Protein 6Y1Y (pdb70)

Radius of gyration: 28.55 Å; Cα contacts (8 Å, |Δi|>4): 217; chains: 2; bounding box: 50×65×81 Å

Structure (mmCIF, N/CA/C/O backbone):
data_6Y1Y
#
_entry.id   6Y1Y
#
_cell.length_a   101.636
_cell.length_b   28.770
_cell.length_c   82.982
_cell.angle_alpha   90.00
_cell.angle_beta   114.75
_cell.angle_gamma   90.00
#
_symmetry.space_group_name_H-M   'C 1 2 1'
#
loop_
_entity.id
_entity.type
_entity.pdbx_description
1 polymer CheA
2 water water
#
loop_
_atom_site.group_PDB
_atom_site.id
_atom_site.type_symbol
_atom_site.label_atom_id
_atom_site.label_alt_id
_atom_site.label_comp_id
_atom_site.label_asym_id
_atom_site.label_entity_id
_atom_site.label_seq_id
_atom_site.pdbx_PDB_ins_code
_atom_site.Cartn_x
_atom_site.Cartn_y
_atom_site.Cartn_z
_atom_site.occupancy
_atom_site.B_iso_or_equiv
_atom_site.auth_seq_id
_atom_site.auth_comp_id
_atom_site.auth_asym_id
_atom_site.auth_atom_id
_atom_site.pdbx_PDB_model_num
ATOM 1 N N . VAL A 1 5 ? 20.544 58.349 -0.239 1.00 34.13 5 VAL A N 1
ATOM 2 C CA . VAL A 1 5 ? 20.732 57.657 1.036 1.00 36.87 5 VAL A CA 1
ATOM 3 C C . VAL A 1 5 ? 21.776 56.549 0.937 1.00 36.06 5 VAL A C 1
ATOM 4 O O . VAL A 1 5 ? 21.993 55.973 -0.144 1.00 33.37 5 VAL A O 1
ATOM 8 N N . ASP A 1 6 ? 22.384 56.228 2.085 1.00 37.30 6 ASP A N 1
ATOM 9 C CA . ASP A 1 6 ? 23.364 55.149 2.139 1.00 35.19 6 ASP A CA 1
ATOM 10 C C . ASP A 1 6 ? 22.685 53.807 1.910 1.00 34.56 6 ASP A C 1
ATOM 11 O O . ASP A 1 6 ? 21.666 53.507 2.533 1.00 30.50 6 ASP A O 1
ATOM 16 N N . ALA A 1 7 ? 23.248 52.995 1.014 1.00 30.63 7 ALA A N 1
ATOM 17 C CA . ALA A 1 7 ? 22.672 51.676 0.759 1.00 31.02 7 ALA A CA 1
ATOM 18 C C . ALA A 1 7 ? 22.664 50.823 2.027 1.00 33.36 7 ALA A C 1
ATOM 19 O O . ALA A 1 7 ? 21.693 50.108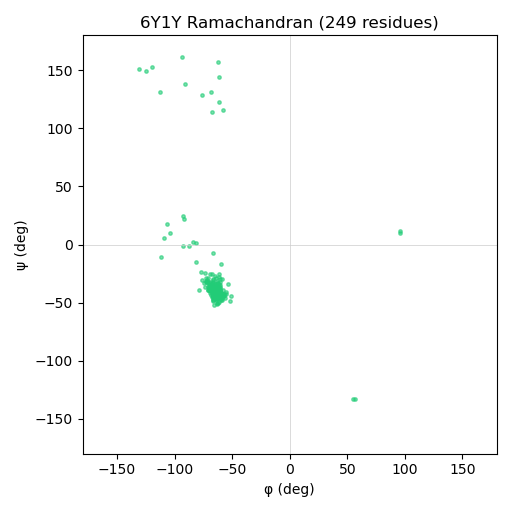 2.299 1.00 28.25 7 ALA A O 1
ATOM 21 N N . ASN A 1 8 ? 23.745 50.878 2.810 1.00 31.94 8 ASN A N 1
ATOM 22 C CA . ASN A 1 8 ? 23.822 50.087 4.033 1.00 33.59 8 ASN A CA 1
ATOM 23 C C . ASN A 1 8 ? 22.781 50.523 5.058 1.00 34.55 8 ASN A C 1
ATOM 24 O O . ASN A 1 8 ? 22.395 49.719 5.914 1.00 30.71 8 ASN A O 1
ATOM 29 N N . ARG A 1 9 ? 22.351 51.792 5.028 1.00 27.60 9 ARG A N 1
ATOM 30 C CA . ARG A 1 9 ? 21.320 52.216 5.971 1.00 30.01 9 ARG A CA 1
ATOM 31 C C . ARG A 1 9 ? 19.978 51.582 5.637 1.00 28.60 9 ARG A C 1
ATOM 32 O O . ARG A 1 9 ? 19.216 51.225 6.546 1.00 23.84 9 ARG A O 1
ATOM 40 N N . ILE A 1 10 ? 19.689 51.399 4.346 1.00 23.75 10 ILE A N 1
ATOM 41 C CA . ILE A 1 10 ? 18.443 50.755 3.945 1.00 21.34 10 ILE A CA 1
ATOM 42 C C . ILE A 1 10 ? 18.505 49.259 4.217 1.00 21.60 10 ILE A C 1
ATOM 43 O O . ILE A 1 10 ? 17.508 48.647 4.620 1.00 21.76 10 ILE A O 1
ATOM 48 N N . ASP A 1 11 ? 19.674 48.643 4.016 1.00 21.90 11 ASP A N 1
ATOM 49 C CA . ASP A 1 11 ? 19.792 47.222 4.318 1.00 22.14 11 ASP A CA 1
ATOM 50 C C . ASP A 1 11 ? 19.613 46.957 5.806 1.00 24.29 11 ASP A C 1
ATOM 51 O O . ASP A 1 11 ? 19.038 45.931 6.183 1.00 22.15 11 ASP A O 1
ATOM 56 N N . TYR A 1 12 ? 20.052 47.882 6.662 1.00 20.88 12 TYR A N 1
ATOM 57 C CA . TYR A 1 12 ? 19.783 47.727 8.088 1.00 18.00 12 TYR A CA 1
ATOM 58 C C . TYR A 1 12 ? 18.285 47.727 8.361 1.00 23.50 12 TYR A C 1
ATOM 59 O O . TYR A 1 12 ? 17.797 46.911 9.149 1.00 19.99 12 TYR A O 1
ATOM 68 N N . LEU A 1 13 ? 17.537 48.626 7.712 1.00 17.37 13 LEU A N 1
ATOM 69 C CA . LEU A 1 13 ? 16.091 48.655 7.904 1.00 17.15 13 LEU A CA 1
ATOM 70 C C . LEU A 1 13 ? 15.441 47.352 7.458 1.00 19.01 13 LEU A C 1
ATOM 71 O O . LEU A 1 13 ? 14.512 46.857 8.109 1.00 17.99 13 LEU A O 1
ATOM 76 N N . LEU A 1 14 ? 15.922 46.770 6.358 1.00 16.55 14 LEU A N 1
ATOM 77 C CA . LEU A 1 14 ? 15.394 45.485 5.921 1.00 18.09 14 LEU A CA 1
ATOM 78 C C . LEU A 1 14 ? 15.685 44.401 6.947 1.00 19.57 14 LEU A C 1
ATOM 79 O O . LEU A 1 14 ? 14.842 43.533 7.196 1.00 19.90 14 LEU A O 1
ATOM 84 N N . ASN A 1 15 ? 16.876 44.435 7.552 1.00 20.86 15 ASN A N 1
ATOM 85 C CA . ASN A 1 15 ? 17.216 43.445 8.570 1.00 21.94 15 ASN A CA 1
ATOM 86 C C . ASN A 1 15 ? 16.349 43.617 9.812 1.00 21.70 15 ASN A C 1
ATOM 87 O O . ASN A 1 15 ? 15.923 42.628 10.421 1.00 21.18 15 ASN A O 1
ATOM 92 N N . LEU A 1 16 ? 16.049 44.865 10.181 1.00 18.41 16 LEU A N 1
ATOM 93 C CA . LEU A 1 16 ? 15.168 45.100 11.321 1.00 15.80 16 LEU A CA 1
ATOM 94 C C . LEU A 1 16 ? 13.767 44.575 11.049 1.00 18.91 16 LEU A C 1
ATOM 95 O O . LEU A 1 16 ? 13.103 44.050 11.952 1.00 17.54 16 LEU A O 1
ATOM 100 N N . VAL A 1 17 ? 13.285 44.716 9.815 1.00 16.08 17 VAL A N 1
ATOM 101 C CA . VAL A 1 17 ? 11.955 44.204 9.525 1.00 13.57 17 VAL A CA 1
ATOM 102 C C . VAL A 1 17 ? 11.963 42.681 9.570 1.00 21.84 17 VAL A C 1
ATOM 103 O O . VAL A 1 17 ? 11.015 42.057 10.064 1.00 20.15 17 VAL A O 1
ATOM 107 N N . SER A 1 18 ? 13.062 42.060 9.132 1.00 18.56 18 SER A N 1
ATOM 108 C CA . SER A 1 18 ? 13.195 40.614 9.279 1.00 19.82 18 SER A CA 1
ATOM 109 C C . SER A 1 18 ? 13.142 40.199 10.745 1.00 19.38 18 SER A C 1
ATOM 110 O O . SER A 1 18 ? 12.475 39.219 11.094 1.00 18.12 18 SER A O 1
ATOM 113 N N . GLU A 1 19 ? 13.835 40.934 11.616 1.00 16.50 19 GLU A N 1
ATOM 114 C CA . GLU A 1 19 ? 13.756 40.648 13.043 1.00 16.41 19 GLU A CA 1
ATOM 115 C C . GLU A 1 19 ? 12.327 40.794 13.549 1.00 20.91 19 GLU A C 1
ATOM 116 O O . GLU A 1 19 ? 11.885 40.025 14.412 1.00 17.75 19 GLU A O 1
ATOM 122 N N . THR A 1 20 ? 11.584 41.770 13.013 1.00 18.52 20 THR A N 1
ATOM 123 C CA . THR A 1 20 ? 10.202 41.973 13.434 1.00 18.62 20 THR A CA 1
ATOM 124 C C . THR A 1 20 ? 9.323 40.776 13.083 1.00 20.23 20 THR A C 1
ATOM 125 O O . THR A 1 20 ? 8.496 40.351 13.898 1.00 20.51 20 THR A O 1
ATOM 129 N N . VAL A 1 21 ? 9.478 40.219 11.878 1.00 19.62 21 VAL A N 1
ATOM 130 C CA . VAL A 1 21 ? 8.640 39.087 11.489 1.00 21.06 21 VAL A CA 1
ATOM 131 C C . VAL A 1 21 ? 8.947 37.872 12.357 1.00 23.67 21 VAL A C 1
ATOM 132 O O . VAL A 1 21 ? 8.040 37.106 12.706 1.00 19.96 21 VAL A O 1
ATOM 136 N N . ILE A 1 22 ? 10.220 37.665 12.713 1.00 18.42 22 ILE A N 1
ATOM 137 C CA . ILE A 1 22 ? 10.576 36.560 13.595 1.00 20.49 22 ILE A CA 1
ATOM 138 C C . ILE A 1 22 ? 10.001 36.787 14.987 1.00 16.81 22 ILE A C 1
ATOM 139 O O . ILE A 1 22 ? 9.452 35.871 15.606 1.00 19.72 22 ILE A O 1
ATOM 144 N N . THR A 1 23 ? 10.134 38.010 15.500 1.00 13.98 23 THR A N 1
ATOM 145 C CA . THR A 1 23 ? 9.563 38.339 16.802 1.00 14.97 23 THR A CA 1
ATOM 146 C C . THR A 1 23 ? 8.050 38.164 16.774 1.00 15.63 23 THR A C 1
ATOM 147 O O . THR A 1 23 ? 7.461 37.622 17.720 1.00 15.31 23 THR A O 1
ATOM 151 N N . LYS A 1 24 ? 7.414 38.569 15.670 1.00 16.40 24 LYS A N 1
ATOM 152 C CA . LYS A 1 24 ? 5.984 38.342 15.478 1.00 17.71 24 LYS A CA 1
ATOM 153 C C . LYS A 1 24 ? 5.634 36.858 15.574 1.00 17.69 24 LYS A C 1
ATOM 154 O O . LYS A 1 24 ? 4.653 36.482 16.225 1.00 17.96 24 LYS A O 1
ATOM 160 N N . ALA A 1 25 ? 6.425 35.995 14.936 1.00 17.00 25 ALA A N 1
ATOM 161 C CA . ALA A 1 25 ? 6.164 34.560 15.003 1.00 16.20 25 ALA A CA 1
ATOM 162 C C . ALA A 1 25 ? 6.274 34.033 16.431 1.00 16.87 25 ALA A C 1
ATOM 163 O O . ALA A 1 25 ? 5.469 33.192 16.855 1.00 15.58 25 ALA A O 1
ATOM 165 N N . SER A 1 26 ? 7.250 34.527 17.196 1.00 15.19 26 SER A N 1
ATOM 166 C CA . SER A 1 26 ? 7.408 34.046 18.563 1.00 14.48 26 SER A CA 1
ATOM 167 C C . SER A 1 26 ? 6.273 34.545 19.451 1.00 14.18 26 SER A C 1
ATOM 168 O O . SER A 1 26 ? 5.743 33.788 20.276 1.00 14.58 26 SER A O 1
ATOM 171 N N . LEU A 1 27 ? 5.845 35.794 19.250 1.00 13.96 27 LEU A N 1
ATOM 172 C CA . LEU A 1 27 ? 4.721 36.320 20.016 1.00 12.10 27 LEU A CA 1
ATOM 173 C C . LEU A 1 27 ? 3.442 35.559 19.701 1.00 13.30 27 LEU A C 1
ATOM 174 O O . LEU A 1 27 ? 2.644 35.285 20.604 1.00 12.89 27 LEU A O 1
ATOM 179 N N . ASN A 1 28 ? 3.232 35.187 18.434 1.00 14.13 28 ASN A N 1
ATOM 180 C CA . ASN A 1 28 ? 2.080 34.350 18.113 1.00 15.45 28 ASN A CA 1
ATOM 181 C C . ASN A 1 28 ? 2.119 33.035 18.885 1.00 13.95 28 ASN A C 1
ATOM 182 O O . ASN A 1 28 ? 1.100 32.594 19.432 1.00 14.78 28 ASN A O 1
ATOM 187 N N . GLN A 1 29 ? 3.292 32.402 18.958 1.00 13.74 29 GLN A N 1
ATOM 188 C CA . GLN A 1 29 ? 3.414 31.177 19.739 1.00 14.30 29 GLN A CA 1
ATOM 189 C C . GLN A 1 29 ? 3.092 31.432 21.206 1.00 13.88 29 GLN A C 1
ATOM 190 O O . GLN A 1 29 ? 2.461 30.595 21.870 1.00 14.00 29 GLN A O 1
ATOM 196 N N . SER A 1 30 ? 3.452 32.612 21.707 1.00 13.86 30 SER A N 1
ATOM 197 C CA . SER A 1 30 ? 3.142 32.917 23.093 1.00 12.00 30 SER A CA 1
ATOM 198 C C . SER A 1 30 ? 1.639 33.060 23.312 1.00 13.29 30 SER A C 1
ATOM 199 O O . SER A 1 30 ? 1.133 32.651 24.364 1.00 10.46 30 SER A O 1
ATOM 202 N N . THR A 1 31 ? 0.891 33.573 22.330 1.00 12.26 31 THR A N 1
ATOM 203 C CA . THR A 1 31 ? -0.557 33.663 22.523 1.00 11.73 31 THR A CA 1
ATOM 204 C C . THR A 1 31 ? -1.164 32.286 22.701 1.00 11.86 31 THR A C 1
ATOM 205 O O . THR A 1 31 ? -2.093 32.111 23.501 1.00 11.19 31 THR A O 1
ATOM 209 N N . ILE A 1 32 ? -0.648 31.296 21.973 1.00 12.31 32 ILE A N 1
ATOM 210 C CA . ILE A 1 32 ? -1.143 29.930 22.087 1.00 12.48 32 ILE A CA 1
ATOM 211 C C . ILE A 1 32 ? -0.812 29.358 23.459 1.00 10.94 32 ILE A C 1
ATOM 212 O O . ILE A 1 32 ? -1.649 28.698 24.088 1.00 11.92 32 ILE A O 1
ATOM 217 N N . GLU A 1 33 ? 0.397 29.634 23.958 1.00 11.64 33 GLU A N 1
ATOM 218 C CA . GLU A 1 33 ? 0.780 29.176 25.289 1.00 12.78 33 GLU A CA 1
ATOM 219 C C . GLU A 1 33 ? -0.147 29.750 26.353 1.00 10.03 33 GLU A C 1
ATOM 220 O O . GLU A 1 33 ? -0.622 29.022 27.231 1.00 10.66 33 GLU A O 1
ATOM 226 N N . PHE A 1 34 ? -0.465 31.041 26.262 1.00 11.98 34 PHE A N 1
ATOM 227 C CA . PHE A 1 34 ? -1.337 31.611 27.283 1.00 9.25 34 PHE A CA 1
ATOM 228 C C . PHE A 1 34 ? -2.775 31.132 27.135 1.00 8.86 34 PHE A C 1
ATOM 229 O O . PHE A 1 34 ? -3.459 30.953 28.145 1.00 10.48 34 PHE A O 1
ATOM 237 N N . ALA A 1 35 ? -3.241 30.878 25.912 1.00 10.09 35 ALA A N 1
ATOM 238 C CA . ALA A 1 35 ? -4.562 30.276 25.759 1.00 11.47 35 ALA A CA 1
ATOM 239 C C . ALA A 1 35 ? -4.611 28.885 26.385 1.00 10.19 35 ALA A C 1
ATOM 240 O O . ALA A 1 35 ? -5.600 28.512 27.037 1.00 9.12 35 ALA A O 1
ATOM 242 N N . GLU A 1 36 ? -3.548 28.101 26.202 1.00 10.64 36 GLU A N 1
ATOM 243 C CA . GLU A 1 36 ? -3.465 26.788 26.836 1.00 10.15 36 GLU A CA 1
ATOM 244 C C . GLU A 1 36 ? -3.471 26.915 28.353 1.00 10.76 36 GLU A C 1
ATOM 245 O O . GLU A 1 36 ? -4.109 26.114 29.053 1.00 10.63 36 GLU A O 1
ATOM 251 N N . LEU A 1 37 ? -2.782 27.929 28.874 1.00 10.55 37 LEU A N 1
ATOM 252 C CA . LEU A 1 37 ? -2.758 28.153 30.316 1.00 9.74 37 LEU A CA 1
ATOM 253 C C . LEU A 1 37 ? -4.127 28.571 30.834 1.00 11.55 37 LEU A C 1
ATOM 254 O O . LEU A 1 37 ? -4.553 28.103 31.896 1.00 9.37 37 LEU A O 1
ATOM 259 N N . TYR A 1 38 ? -4.845 29.417 30.088 1.00 9.44 38 TYR A N 1
ATOM 260 C CA . TYR A 1 38 ? -6.217 29.722 30.487 1.00 8.91 38 TYR A CA 1
ATOM 261 C C . TYR A 1 38 ? -7.053 28.438 30.550 1.00 8.95 38 TYR A C 1
ATOM 262 O O . TYR A 1 38 ? -7.774 28.207 31.526 1.00 9.58 38 TYR A O 1
ATOM 271 N N . ASP A 1 39 ? -6.952 27.583 29.525 1.00 8.93 39 ASP A N 1
ATOM 272 C CA . ASP A 1 39 ? -7.722 26.336 29.525 1.00 8.67 39 ASP A CA 1
ATOM 273 C C . ASP A 1 39 ? -7.386 25.476 30.735 1.00 11.03 39 ASP A C 1
ATOM 274 O O . ASP A 1 39 ? -8.280 24.909 31.383 1.00 10.24 39 ASP A O 1
ATOM 279 N N . LYS A 1 40 ? -6.096 25.389 31.068 1.00 9.70 40 LYS A N 1
ATOM 280 C CA . LYS A 1 40 ? -5.677 24.573 32.200 1.00 10.67 40 LYS A CA 1
ATOM 281 C C . LYS A 1 40 ? -6.223 25.114 33.515 1.00 7.58 40 LYS A C 1
ATOM 282 O O . LYS A 1 40 ? -6.724 24.344 34.348 1.00 10.05 40 LYS A O 1
ATOM 288 N N . PHE A 1 41 ? -6.173 26.436 33.710 1.00 8.31 41 PHE A N 1
ATOM 289 C CA . PHE A 1 41 ? -6.744 26.987 34.934 1.00 7.68 41 PHE A CA 1
ATOM 290 C C . PHE A 1 41 ? -8.248 26.760 34.995 1.00 6.56 41 PHE A C 1
ATOM 291 O O . PHE A 1 41 ? -8.789 26.392 36.048 1.00 8.29 41 PHE A O 1
ATOM 299 N N . GLN A 1 42 ? -8.941 27.039 33.889 1.00 7.30 42 GLN A N 1
ATOM 300 C CA . GLN A 1 42 ? -10.388 26.894 33.877 1.00 8.68 42 GLN A CA 1
ATOM 301 C C . GLN A 1 42 ? -10.789 25.461 34.180 1.00 7.99 42 GLN A C 1
ATOM 302 O O . GLN A 1 42 ? -11.718 25.225 34.957 1.00 8.66 42 GLN A O 1
ATOM 308 N N . ASN A 1 43 ? -10.098 24.495 33.571 1.00 8.81 43 ASN A N 1
ATOM 309 C CA . ASN A 1 43 ? -10.436 23.093 33.813 1.00 7.76 43 ASN A CA 1
ATOM 310 C C . ASN A 1 43 ? -10.148 22.690 35.250 1.00 8.64 43 ASN A C 1
ATOM 311 O O . ASN A 1 43 ? -10.960 21.996 35.883 1.00 9.87 43 ASN A O 1
ATOM 316 N N . SER A 1 44 ? -8.985 23.081 35.781 1.00 7.60 44 SER A N 1
ATOM 317 C CA . SER A 1 44 ? -8.671 22.715 37.160 1.00 7.62 44 SER A CA 1
ATOM 318 C C . SER A 1 44 ? -9.641 23.364 38.132 1.00 7.56 44 SER A C 1
ATOM 319 O O . SER A 1 44 ? -10.019 22.750 39.135 1.00 8.98 44 SER A O 1
ATOM 322 N N . SER A 1 45 ? -10.091 24.591 37.834 1.00 7.56 45 SER A N 1
ATOM 323 C CA . SER A 1 45 ? -11.037 25.270 38.705 1.00 8.19 45 SER A CA 1
ATOM 324 C C . SER A 1 45 ? -12.395 24.565 38.727 1.00 7.94 45 SER A C 1
ATOM 325 O O . SER A 1 45 ? -12.930 24.263 39.784 1.00 7.94 45 SER A O 1
ATOM 328 N N . THR A 1 46 ? -12.924 24.243 37.548 1.00 8.43 46 THR A N 1
ATOM 329 C CA . THR A 1 46 ? -14.185 23.503 37.481 1.00 8.65 46 THR A CA 1
ATOM 330 C C . THR A 1 46 ? -14.052 22.148 38.147 1.00 7.57 46 THR A C 1
ATOM 331 O O . THR A 1 46 ? -14.967 21.707 38.860 1.00 8.85 46 THR A O 1
ATOM 335 N N . ILE A 1 47 ? -12.920 21.476 37.939 1.00 6.80 47 ILE A N 1
ATOM 336 C CA . ILE A 1 47 ? -12.726 20.155 38.544 1.00 7.89 47 ILE A CA 1
ATOM 337 C C . ILE A 1 47 ? -12.699 20.235 40.072 1.00 8.23 47 ILE A C 1
ATOM 338 O O . ILE A 1 47 ? -13.334 19.419 40.752 1.00 9.27 47 ILE A O 1
ATOM 343 N N . TYR A 1 48 ? -11.958 21.197 40.648 1.00 7.62 48 TYR A N 1
ATOM 344 C CA . TYR A 1 48 ? -11.902 21.236 42.112 1.00 5.80 48 TYR A CA 1
ATOM 345 C C . TYR A 1 48 ? -13.248 21.631 42.691 1.00 7.22 48 TYR A C 1
ATOM 346 O O . TYR A 1 48 ? -13.638 21.139 43.755 1.00 7.48 48 TYR A O 1
ATOM 355 N N . LYS A 1 49 ? -13.961 22.537 42.025 1.00 7.90 49 LYS A N 1
ATOM 356 C CA . LYS A 1 49 ? -15.262 22.935 42.550 1.00 6.62 49 LYS A CA 1
ATOM 357 C C . LYS A 1 49 ? -16.245 21.769 42.502 1.00 8.49 49 LYS A C 1
ATOM 358 O O . LYS A 1 49 ? -17.026 21.566 43.441 1.00 9.59 49 LYS A O 1
ATOM 364 N N . ASP A 1 50 ? -16.193 20.971 41.436 1.00 7.80 50 ASP A N 1
ATOM 365 C CA . ASP A 1 50 ? -17.041 19.785 41.370 1.00 8.60 50 ASP A CA 1
ATOM 366 C C . ASP A 1 50 ? -16.635 18.747 42.412 1.00 8.18 50 ASP A C 1
ATOM 367 O O . ASP A 1 50 ? -17.491 18.186 43.110 1.00 7.68 50 ASP A O 1
ATOM 372 N N . LYS A 1 51 ? -15.325 18.485 42.542 1.00 6.77 51 LYS A N 1
ATOM 373 C CA . LYS A 1 51 ? -14.867 17.440 43.457 1.00 9.03 51 LYS A CA 1
ATOM 374 C C . LYS A 1 51 ? -15.121 17.800 44.919 1.00 8.60 51 LYS A C 1
ATOM 375 O O . LYS A 1 51 ? -15.447 16.918 45.734 1.00 8.95 51 LYS A O 1
ATOM 381 N N . THR A 1 52 ? -14.964 19.078 45.286 1.00 7.53 52 THR A N 1
ATOM 382 C CA . THR A 1 52 ? -15.235 19.488 46.664 1.00 7.72 52 THR A CA 1
ATOM 383 C C . THR A 1 52 ? -16.723 19.367 46.993 1.00 7.30 52 THR A C 1
ATOM 384 O O . THR A 1 52 ? -17.081 19.055 48.139 1.00 8.45 52 THR A O 1
ATOM 388 N N . ARG A 1 53 ? -17.609 19.666 46.032 1.00 8.29 53 ARG A N 1
ATOM 389 C CA . ARG A 1 53 ? -19.021 19.373 46.261 1.00 8.73 53 ARG A CA 1
ATOM 390 C C . ARG A 1 53 ? -19.222 17.896 46.544 1.00 8.63 53 ARG A C 1
ATOM 391 O O . ARG A 1 53 ? -19.985 17.537 47.449 1.00 9.01 53 ARG A O 1
ATOM 399 N N . ARG A 1 54 ? -18.554 17.030 45.776 1.00 7.60 54 ARG A N 1
ATOM 400 C CA . ARG A 1 54 ? -18.700 15.588 45.985 1.00 8.47 54 ARG A CA 1
ATOM 401 C C . ARG A 1 54 ? -18.210 15.193 47.371 1.00 8.10 54 ARG A C 1
ATOM 402 O O . ARG A 1 54 ? -18.823 14.344 48.039 1.00 8.41 54 ARG A O 1
ATOM 410 N N . LEU A 1 55 ? -17.116 15.815 47.833 1.00 7.32 55 LEU A N 1
ATOM 411 C CA . LEU A 1 55 ? -16.614 15.554 49.180 1.00 8.82 55 LEU A CA 1
ATOM 412 C C . LEU A 1 55 ? -17.656 15.902 50.243 1.00 8.26 55 LEU A C 1
ATOM 413 O O . LEU A 1 55 ? -17.936 15.100 51.139 1.00 8.62 55 LEU A O 1
ATOM 418 N N . LEU A 1 56 ? -18.273 17.088 50.145 1.00 8.71 56 LEU A N 1
ATOM 419 C CA . LEU A 1 56 ? -19.281 17.455 51.142 1.00 9.50 56 LEU A CA 1
ATOM 420 C C . LEU A 1 56 ? -20.485 16.527 51.087 1.00 10.28 56 LEU A C 1
ATOM 421 O O . LEU A 1 56 ? -21.028 16.154 52.131 1.00 11.30 56 LEU A O 1
ATOM 426 N N . ASP A 1 57 ? -20.901 16.134 49.883 1.00 10.29 57 ASP A N 1
ATOM 427 C CA . ASP A 1 57 ? -22.028 15.214 49.730 1.00 9.77 57 ASP A CA 1
ATOM 428 C C . ASP A 1 57 ? -21.690 13.818 50.256 1.00 11.54 57 ASP A C 1
ATOM 429 O O . ASP A 1 57 ? -22.599 13.048 50.582 1.00 13.33 57 ASP A O 1
ATOM 434 N N . LYS A 1 58 ? -20.409 13.450 50.270 1.00 9.54 58 LYS A N 1
ATOM 435 C CA . LYS A 1 58 ? -19.981 12.170 50.834 1.00 9.43 58 LYS A CA 1
ATOM 436 C C . LYS A 1 58 ? -20.037 12.164 52.360 1.00 9.01 58 LYS A C 1
ATOM 437 O O . LYS A 1 58 ? -20.128 11.083 52.964 1.00 9.53 58 LYS A O 1
ATOM 443 N N . MET A 1 59 ? -19.955 13.332 53.005 1.00 9.88 59 MET A N 1
ATOM 444 C CA . MET A 1 59 ? -19.817 13.354 54.461 1.00 11.25 59 MET A CA 1
ATOM 445 C C . MET A 1 59 ? -20.926 12.586 55.182 1.00 11.03 59 MET A C 1
ATOM 446 O O . MET A 1 59 ? -20.608 11.893 56.165 1.00 9.17 59 MET A O 1
ATOM 451 N N . PRO A 1 60 ? -22.203 12.661 54.786 1.00 9.06 60 PRO A N 1
ATOM 452 C CA . PRO A 1 60 ? -23.217 11.863 55.498 1.00 9.27 60 PRO A CA 1
ATOM 453 C C . PRO A 1 60 ? -23.004 10.360 55.377 1.00 7.99 60 PRO A C 1
ATOM 454 O O . PRO A 1 60 ? -23.420 9.619 56.286 1.00 9.39 60 PRO A O 1
ATOM 458 N N . GLU A 1 61 ? -22.443 9.867 54.267 1.00 9.53 61 GLU A N 1
ATOM 459 C CA . GLU A 1 61 ? -22.124 8.437 54.187 1.00 8.94 61 GLU A CA 1
ATOM 460 C C . GLU A 1 61 ? -21.028 8.081 55.173 1.00 8.67 61 GLU A C 1
ATOM 461 O O . GLU A 1 61 ? -21.104 7.049 55.856 1.00 9.69 61 GLU A O 1
ATOM 467 N N . TYR A 1 62 ? -20.002 8.928 55.272 1.00 8.22 62 TYR A N 1
ATOM 468 C CA . TYR A 1 62 ? -18.971 8.687 56.268 1.00 9.64 62 TYR A CA 1
ATOM 469 C C . TYR A 1 62 ? -19.578 8.697 57.673 1.00 10.42 62 TYR A C 1
ATOM 470 O O . TYR A 1 62 ? -19.230 7.857 58.516 1.00 11.55 62 TYR A O 1
ATOM 479 N N . LEU A 1 63 ? -20.528 9.604 57.925 1.00 8.89 63 LEU A N 1
ATOM 480 C CA . LEU A 1 63 ? -21.194 9.644 59.221 1.00 10.34 63 LEU A CA 1
ATOM 481 C C . LEU A 1 63 ? -21.990 8.376 59.476 1.00 9.21 63 LEU A C 1
ATOM 482 O O . LEU A 1 63 ? -21.966 7.842 60.591 1.00 10.18 63 LEU A O 1
ATOM 487 N N . GLU A 1 64 ? -22.711 7.882 58.465 1.00 8.79 64 GLU A N 1
ATOM 488 C CA . GLU A 1 64 ? -23.448 6.635 58.649 1.00 9.82 64 GLU A CA 1
ATOM 489 C C . GLU A 1 64 ? -22.520 5.506 59.075 1.00 11.06 64 GLU A C 1
ATOM 490 O O . GLU A 1 64 ? -22.847 4.737 59.990 1.00 11.53 64 GLU A O 1
ATOM 496 N N . LYS A 1 65 ? -21.350 5.403 58.446 1.00 10.67 65 LYS A N 1
ATOM 497 C CA . LYS A 1 65 ? -20.431 4.333 58.815 1.00 10.82 65 LYS A CA 1
ATOM 498 C C . LYS A 1 65 ? -19.926 4.513 60.237 1.00 11.61 65 LYS A C 1
ATOM 499 O O . LYS A 1 65 ? -19.903 3.552 61.014 1.00 12.12 65 LYS A O 1
ATOM 505 N N . ILE A 1 66 ? -19.560 5.743 60.605 1.00 9.86 66 ILE A N 1
ATOM 506 C CA . ILE A 1 66 ? -19.097 6.020 61.966 1.00 11.50 66 ILE A CA 1
ATOM 507 C C . ILE A 1 66 ? -20.187 5.687 62.980 1.00 12.62 66 ILE A C 1
ATOM 508 O O . ILE A 1 66 ? -19.911 5.153 64.065 1.00 14.30 66 ILE A O 1
ATOM 513 N N . GLN A 1 67 ? -21.441 5.998 62.646 1.00 10.83 67 GLN A N 1
ATOM 514 C CA . GLN A 1 67 ? -22.547 5.694 63.551 1.00 11.97 67 GLN A CA 1
ATOM 515 C C . GLN A 1 67 ? -22.701 4.200 63.761 1.00 13.15 67 GLN A C 1
ATOM 516 O O . GLN A 1 67 ? -23.187 3.764 64.816 1.00 16.66 67 GLN A O 1
ATOM 522 N N . GLN A 1 68 ? -22.322 3.409 62.767 1.00 12.95 68 GLN A N 1
ATOM 523 C CA . GLN A 1 68 ? -22.328 1.959 62.865 1.00 16.70 68 GLN A CA 1
ATOM 524 C C . GLN A 1 68 ? -21.069 1.402 63.519 1.00 18.88 68 GLN A C 1
ATOM 525 O O . GLN A 1 68 ? -20.935 0.178 63.626 1.00 28.50 68 GLN A O 1
ATOM 531 N N . GLY A 1 69 ? -20.158 2.259 63.962 1.00 16.01 69 GLY A N 1
ATOM 532 C CA . GLY A 1 69 ? -18.960 1.847 64.657 1.00 15.55 69 GLY A CA 1
ATOM 533 C C . GLY A 1 69 ? -17.733 1.704 63.794 1.00 17.99 69 GLY A C 1
ATOM 534 O O . GLY A 1 69 ? -16.706 1.221 64.286 1.00 17.69 69 GLY A O 1
ATOM 535 N N . TYR A 1 70 ? -17.787 2.145 62.539 1.00 13.57 70 TYR A N 1
ATOM 536 C CA . TYR A 1 70 ? -16.631 2.033 61.661 1.00 11.02 70 TYR A CA 1
ATOM 537 C C . TYR A 1 70 ? -15.460 2.832 62.223 1.00 13.24 70 TYR A C 1
ATOM 538 O O . TYR A 1 70 ? -15.639 3.927 62.766 1.00 12.89 70 TYR A O 1
ATOM 547 N N . ASP A 1 71 ? -14.254 2.306 62.037 1.00 10.35 71 ASP A N 1
ATOM 548 C CA . ASP A 1 71 ? -13.035 2.947 62.524 1.00 12.18 71 ASP A CA 1
ATOM 549 C C . ASP A 1 71 ? -12.827 4.322 61.898 1.00 11.88 71 ASP A C 1
ATOM 550 O O . ASP A 1 71 ? -12.718 4.442 60.676 1.00 11.51 71 ASP A O 1
ATOM 555 N N . ILE A 1 72 ? -12.713 5.356 62.738 1.00 12.40 72 ILE A N 1
ATOM 556 C CA . ILE A 1 72 ? -12.515 6.709 62.218 1.00 14.96 72 ILE A CA 1
ATOM 557 C C . ILE A 1 72 ? -11.224 6.800 61.412 1.00 14.78 72 ILE A C 1
ATOM 558 O O . ILE A 1 72 ? -11.136 7.572 60.447 1.00 13.86 72 ILE A O 1
ATOM 563 N N . ASN A 1 73 ? -10.204 6.021 61.785 1.00 12.97 73 ASN A N 1
ATOM 564 C CA . ASN A 1 73 ? -8.978 5.975 61.001 1.00 14.03 73 ASN A 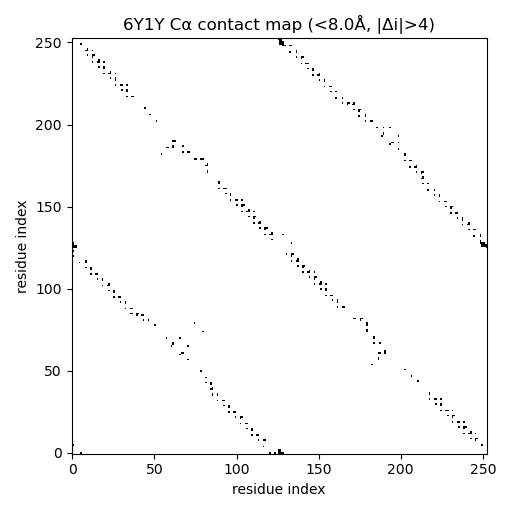CA 1
ATOM 565 C C . ASN A 1 73 ? -9.219 5.423 59.598 1.00 13.53 73 ASN A C 1
ATOM 566 O O . ASN A 1 73 ? -8.489 5.777 58.669 1.00 15.82 73 ASN A O 1
ATOM 571 N N . SER A 1 74 ? -10.157 4.483 59.439 1.00 12.15 74 SER A N 1
ATOM 572 C CA . SER A 1 74 ? -10.485 4.016 58.090 1.00 10.62 74 SER A CA 1
ATOM 573 C C . SER A 1 74 ? -11.189 5.104 57.290 1.00 10.61 74 SER A C 1
ATOM 574 O O . SER A 1 74 ? -11.006 5.203 56.075 1.00 11.35 74 SER A O 1
ATOM 577 N N . ILE A 1 75 ? -12.011 5.913 57.952 1.00 10.95 75 ILE A N 1
ATOM 578 C CA . ILE A 1 75 ? -12.633 7.053 57.279 1.00 10.65 75 ILE A CA 1
ATOM 579 C C . ILE A 1 75 ? -11.572 8.047 56.839 1.00 11.50 75 ILE A C 1
ATOM 580 O O . ILE A 1 75 ? -11.596 8.542 55.705 1.00 10.65 75 ILE A O 1
ATOM 585 N N . LYS A 1 76 ? -10.653 8.390 57.746 1.00 13.40 76 LYS A N 1
ATOM 586 C CA . LYS A 1 76 ? -9.548 9.273 57.391 1.00 13.03 76 LYS A CA 1
ATOM 587 C C . LYS A 1 76 ? -8.775 8.711 56.201 1.00 10.71 76 LYS A C 1
ATOM 588 O O . LYS A 1 76 ? -8.413 9.445 55.265 1.00 12.70 76 LYS A O 1
ATOM 594 N N . GLN A 1 77 ? -8.534 7.397 56.209 1.00 11.61 77 GLN A N 1
ATOM 595 C CA . GLN A 1 77 ? -7.847 6.756 55.095 1.00 11.46 77 GLN A CA 1
ATOM 596 C C . GLN A 1 77 ? -8.625 6.953 53.796 1.00 10.97 77 GLN A C 1
ATOM 597 O O . GLN A 1 77 ? -8.038 7.280 52.760 1.00 12.56 77 GLN A O 1
ATOM 603 N N . ASP A 1 78 ? -9.954 6.800 53.851 1.00 11.87 78 ASP A N 1
ATOM 604 C CA . ASP A 1 78 ? -10.802 6.954 52.670 1.00 9.37 78 ASP A CA 1
ATOM 605 C C . ASP A 1 78 ? -10.789 8.398 52.168 1.00 9.53 78 ASP A C 1
ATOM 606 O O . ASP A 1 78 ? -10.636 8.644 50.966 1.00 11.54 78 ASP A O 1
ATOM 611 N N . VAL A 1 79 ? -10.910 9.361 53.085 1.00 10.22 79 VAL A N 1
ATOM 612 C CA . VAL A 1 79 ? -10.952 10.776 52.716 1.00 10.73 79 VAL A CA 1
ATOM 613 C C . VAL A 1 79 ? -9.654 11.208 52.070 1.00 9.57 79 VAL A C 1
ATOM 614 O O . VAL A 1 79 ? -9.649 11.840 51.001 1.00 9.14 79 VAL A O 1
ATOM 618 N N . LEU A 1 80 ? -8.534 10.918 52.733 1.00 9.79 80 LEU A N 1
ATOM 619 C CA . LEU A 1 80 ? -7.249 11.367 52.219 1.00 9.00 80 LEU A CA 1
ATOM 620 C C . LEU A 1 80 ? -6.899 10.664 50.920 1.00 10.88 80 LEU A C 1
ATOM 621 O O . LEU A 1 80 ? -6.360 11.288 50.001 1.00 11.34 80 LEU A O 1
ATOM 626 N N . ASN A 1 81 ? -7.256 9.384 50.804 1.00 9.25 81 ASN A N 1
ATOM 627 C CA . ASN A 1 81 ? -6.949 8.644 49.582 1.00 11.03 81 ASN A CA 1
ATOM 628 C C . ASN A 1 81 ? -7.684 9.231 48.381 1.00 9.88 81 ASN A C 1
ATOM 629 O O . ASN A 1 81 ? -7.099 9.400 47.304 1.00 11.36 81 ASN A O 1
ATOM 634 N N . GLU A 1 82 ? -8.969 9.554 48.545 1.00 9.76 82 GLU A N 1
ATOM 635 C CA . GLU A 1 82 ? -9.736 10.114 47.433 1.00 8.45 82 GLU A CA 1
ATOM 636 C C . GLU A 1 82 ? -9.473 11.600 47.181 1.00 8.78 82 GLU A C 1
ATOM 637 O O . GLU A 1 82 ? -9.459 12.038 46.027 1.00 10.35 82 GLU A O 1
ATOM 643 N N . TYR A 1 83 ? -9.319 12.401 48.234 1.00 8.79 83 TYR A N 1
ATOM 644 C CA . TYR A 1 83 ? -9.389 13.847 48.080 1.00 9.49 83 TYR A CA 1
ATOM 645 C C . TYR A 1 83 ? -8.086 14.611 48.291 1.00 10.74 83 TYR A C 1
ATOM 646 O O . TYR A 1 83 ? -8.071 15.821 48.032 1.00 10.30 83 TYR A O 1
ATOM 655 N N . SER A 1 84 ? -7.023 13.994 48.809 1.00 9.40 84 SER A N 1
ATOM 656 C CA . SER A 1 84 ? -5.787 14.749 49.017 1.00 8.95 84 SER A CA 1
ATOM 657 C C . SER A 1 84 ? -5.236 15.316 47.712 1.00 12.44 84 SER A C 1
ATOM 658 O O . SER A 1 84 ? -4.576 16.362 47.722 1.00 13.73 84 SER A O 1
ATOM 661 N N . SER A 1 85 ? -5.486 14.638 46.590 1.00 12.00 85 SER A N 1
ATOM 662 C CA . SER A 1 85 ? -5.044 15.111 45.283 1.00 11.04 85 SER A CA 1
ATOM 663 C C . SER A 1 85 ? -5.619 16.480 44.941 1.00 10.99 85 SER A C 1
ATOM 664 O O . SER A 1 85 ? -5.132 17.122 43.997 1.00 12.08 85 SER A O 1
ATOM 667 N N . LEU A 1 86 ? -6.666 16.920 45.649 1.00 10.31 86 LEU A N 1
ATOM 668 C CA . LEU A 1 86 ? -7.173 18.275 45.450 1.00 9.83 86 LEU A CA 1
ATOM 669 C C . LEU A 1 86 ? -6.052 19.296 45.602 1.00 10.07 86 LEU A C 1
ATOM 670 O O . LEU A 1 86 ? -6.053 20.328 44.923 1.00 8.36 86 LEU A O 1
ATOM 675 N N . LEU A 1 87 ? -5.086 19.025 46.486 1.00 10.10 87 LEU A N 1
ATOM 676 C CA . LEU A 1 87 ? -3.998 19.980 46.693 1.00 11.10 87 LEU A CA 1
ATOM 677 C C . LEU A 1 87 ? -3.214 20.256 45.418 1.00 11.31 87 LEU A C 1
ATOM 678 O O . LEU A 1 87 ? -2.670 21.353 45.252 1.00 13.92 87 LEU A O 1
ATOM 683 N N . GLU A 1 88 ? -3.135 19.282 44.518 1.00 9.46 88 GLU A N 1
ATOM 684 C CA . GLU A 1 88 ? -2.341 19.388 43.302 1.00 10.62 88 GLU A CA 1
ATOM 685 C C . GLU A 1 88 ? -3.196 19.572 42.049 1.00 10.75 88 GLU A C 1
ATOM 686 O O . GLU A 1 88 ? -2.720 19.325 40.936 1.00 11.43 88 GLU A O 1
ATOM 692 N N . VAL A 1 89 ? -4.467 19.965 42.205 1.00 8.06 89 VAL A N 1
ATOM 693 C CA . VAL A 1 89 ? -5.402 19.980 41.076 1.00 10.30 89 VAL A CA 1
ATOM 694 C C . VAL A 1 89 ? -4.957 20.928 39.965 1.00 9.59 89 VAL A C 1
ATOM 695 O O . VAL A 1 89 ? -5.327 20.734 38.801 1.00 11.31 89 VAL A O 1
ATOM 699 N N . PHE A 1 90 ? -4.167 21.954 40.280 1.00 9.06 90 PHE A N 1
ATOM 700 C CA . PHE A 1 90 ? -3.702 22.865 39.238 1.00 8.94 90 PHE A CA 1
ATOM 701 C C . PHE A 1 90 ? -2.420 22.388 38.574 1.00 8.46 90 PHE A C 1
ATOM 702 O O . PHE A 1 90 ? -1.946 23.041 37.638 1.00 10.09 90 PHE A O 1
ATOM 710 N N . GLY A 1 91 ? -1.877 21.254 39.014 1.00 9.76 91 GLY A N 1
ATOM 711 C CA . GLY A 1 91 ? -0.735 20.671 38.330 1.00 10.78 91 GLY A CA 1
ATOM 712 C C . GLY A 1 91 ? 0.403 21.655 38.205 1.00 11.68 91 GLY A C 1
ATOM 713 O O . GLY A 1 91 ? 0.760 22.351 39.164 1.00 12.74 91 GLY A O 1
ATOM 714 N N . ASP A 1 92 ? 0.958 21.744 36.996 1.00 11.82 92 ASP A N 1
ATOM 715 C CA . ASP A 1 92 ? 2.098 22.605 36.731 1.00 12.44 92 ASP A CA 1
ATOM 716 C C . ASP A 1 92 ? 1.699 23.995 36.263 1.00 12.20 92 ASP A C 1
ATOM 717 O O . ASP A 1 92 ? 2.524 24.685 35.662 1.00 10.56 92 ASP A O 1
ATOM 722 N N . PHE A 1 93 ? 0.476 24.443 36.553 1.00 10.03 93 PHE A N 1
ATOM 723 C CA . PHE A 1 93 ? 0.056 25.750 36.058 1.00 9.96 93 PHE A CA 1
ATOM 724 C C . PHE A 1 93 ? 1.071 26.837 36.403 1.00 8.99 93 PHE A C 1
ATOM 725 O O . PHE A 1 93 ? 1.451 27.638 35.540 1.00 11.30 93 PHE A O 1
ATOM 733 N N . ASP A 1 94 ? 1.511 26.892 37.660 1.00 9.16 94 ASP A N 1
ATOM 734 C CA . ASP A 1 94 ? 2.372 28.002 38.057 1.00 11.13 94 ASP A CA 1
ATOM 735 C C . ASP A 1 94 ? 3.725 27.979 37.341 1.00 11.14 94 ASP A C 1
ATOM 736 O O . ASP A 1 94 ? 4.189 29.025 36.874 1.00 11.42 94 ASP A O 1
ATOM 741 N N . SER A 1 95 ? 4.368 26.812 37.227 1.00 11.38 95 SER A N 1
ATOM 742 C CA . SER A 1 95 ? 5.678 26.767 36.572 1.00 13.26 95 SER A CA 1
ATOM 743 C C . SER A 1 95 ? 5.555 27.007 35.073 1.00 13.14 95 SER A C 1
ATOM 744 O O . SER A 1 95 ? 6.404 27.684 34.470 1.00 11.58 95 SER A O 1
ATOM 747 N N . LEU A 1 96 ? 4.516 26.446 34.451 1.00 9.70 96 LEU A N 1
ATOM 748 C CA . LEU A 1 96 ? 4.261 26.722 33.040 1.00 10.63 96 LEU A CA 1
ATOM 749 C C . LEU A 1 96 ? 3.977 28.203 32.819 1.00 10.94 96 LEU A C 1
ATOM 750 O O . LEU A 1 96 ? 4.464 28.809 31.854 1.00 11.26 96 LEU A O 1
ATOM 755 N N . MET A 1 97 ? 3.180 28.809 33.704 1.00 9.36 97 MET A N 1
ATOM 756 C CA . MET A 1 97 ? 2.890 30.230 33.578 1.00 8.64 97 MET A CA 1
ATOM 757 C C . MET A 1 97 ? 4.153 31.070 33.709 1.00 9.90 97 MET A C 1
ATOM 758 O O . MET A 1 97 ? 4.370 31.999 32.926 1.00 10.99 97 MET A O 1
ATOM 763 N N . LYS A 1 98 ? 4.991 30.772 34.708 1.00 10.77 98 LYS A N 1
ATOM 764 C CA . LYS A 1 98 ? 6.208 31.556 34.889 1.00 11.24 98 LYS A CA 1
ATOM 765 C C . LYS A 1 98 ? 7.100 31.474 33.658 1.00 11.04 98 LYS A C 1
ATOM 766 O O . LYS A 1 98 ? 7.654 32.487 33.214 1.00 12.19 98 LYS A O 1
ATOM 772 N N . ALA A 1 99 ? 7.253 30.279 33.093 1.00 10.27 99 ALA A N 1
ATOM 773 C CA . ALA A 1 99 ? 8.065 30.147 31.891 1.00 13.39 99 ALA A CA 1
ATOM 774 C C . ALA A 1 99 ? 7.462 30.926 30.731 1.00 12.01 99 ALA A C 1
ATOM 775 O O . ALA A 1 99 ? 8.186 31.565 29.959 1.00 13.32 99 ALA A O 1
ATOM 777 N N . ALA A 1 100 ? 6.135 30.880 30.586 1.00 10.18 100 ALA A N 1
ATOM 778 C CA . ALA A 1 100 ? 5.498 31.576 29.475 1.00 10.39 100 ALA A CA 1
ATOM 779 C C . ALA A 1 100 ? 5.636 33.082 29.617 1.00 10.75 100 ALA A C 1
ATOM 780 O O . ALA A 1 100 ? 5.814 33.790 28.615 1.00 11.42 100 ALA A O 1
ATOM 782 N N . VAL A 1 101 ? 5.547 33.589 30.852 1.00 9.83 101 VAL A N 1
ATOM 783 C CA . VAL A 1 101 ? 5.745 35.016 31.085 1.00 9.62 101 VAL A CA 1
ATOM 784 C C . VAL A 1 101 ? 7.171 35.419 30.731 1.00 11.38 101 VAL A C 1
ATOM 785 O O . VAL A 1 101 ? 7.400 36.445 30.076 1.00 13.84 101 VAL A O 1
ATOM 789 N N . THR A 1 102 ? 8.146 34.618 31.155 1.00 12.65 102 THR A N 1
ATOM 790 C CA . THR A 1 102 ? 9.542 34.939 30.869 1.00 14.89 102 THR A CA 1
ATOM 791 C C . THR A 1 102 ? 9.790 35.003 29.366 1.00 14.02 102 THR A C 1
ATOM 792 O O . THR A 1 102 ? 10.413 35.951 28.869 1.00 15.23 102 THR A O 1
ATOM 796 N N . LYS A 1 103 ? 9.279 34.021 28.620 1.00 12.31 103 LYS A N 1
ATOM 797 C CA . LYS A 1 103 ? 9.454 34.005 27.169 1.00 13.34 103 LYS A CA 1
ATOM 798 C C . LYS A 1 103 ? 8.757 35.197 26.512 1.00 13.82 103 LYS A C 1
ATOM 799 O O . LYS A 1 103 ? 9.325 35.870 25.647 1.00 13.93 103 LYS A O 1
ATOM 805 N N . PHE A 1 104 ? 7.519 35.474 26.914 1.00 12.31 104 PHE A N 1
ATOM 806 C CA . PHE A 1 104 ? 6.795 36.618 26.367 1.00 10.08 104 PHE A CA 1
ATOM 807 C C . PHE A 1 104 ? 7.520 37.929 26.677 1.00 14.20 104 PHE A C 1
ATOM 808 O O . PHE A 1 104 ? 7.693 38.775 25.792 1.00 12.55 104 PHE A O 1
ATOM 816 N N . LYS A 1 105 ? 7.973 38.109 27.923 1.00 12.84 105 LYS A N 1
ATOM 817 C CA . LYS A 1 105 ? 8.695 39.333 28.280 1.00 13.67 105 LYS A CA 1
ATOM 818 C C . LYS A 1 105 ? 9.923 39.536 27.401 1.00 15.68 105 LYS A C 1
ATOM 819 O O . LYS A 1 105 ? 10.183 40.651 26.930 1.00 14.44 105 LYS A O 1
ATOM 825 N N . SER A 1 106 ? 10.671 38.468 27.151 1.00 14.07 106 SER A N 1
ATOM 826 C CA . SER A 1 106 ? 11.875 38.599 26.335 1.00 14.08 106 SER A CA 1
ATOM 827 C C . SER A 1 106 ? 11.528 39.022 24.915 1.00 15.09 106 SER A C 1
ATOM 828 O O . SER A 1 106 ? 12.207 39.877 24.336 1.00 16.26 106 SER A O 1
ATOM 831 N N . SER A 1 107 ? 10.479 38.430 24.333 1.00 14.25 107 SER A N 1
ATOM 832 C CA . SER A 1 107 ? 10.107 38.787 22.965 1.00 12.58 107 SER A CA 1
ATOM 833 C C . SER A 1 107 ? 9.544 40.199 22.895 1.00 14.48 107 SER A C 1
ATOM 834 O O . SER A 1 107 ? 9.813 40.935 21.938 1.00 11.82 107 SER A O 1
ATOM 837 N N . SER A 1 108 ? 8.738 40.584 23.886 1.00 13.50 108 SER A N 1
ATOM 838 C CA . SER A 1 108 ? 8.184 41.931 23.915 1.00 11.28 108 SER A CA 1
ATOM 839 C C . SER A 1 108 ? 9.289 42.972 24.056 1.00 12.61 108 SER A C 1
ATOM 840 O O . SER A 1 108 ? 9.286 43.991 23.356 1.00 13.50 108 SER A O 1
ATOM 843 N N . GLN A 1 109 ? 10.260 42.711 24.934 1.00 14.36 109 GLN A N 1
ATOM 844 C CA . GLN A 1 109 ? 11.371 43.641 25.098 1.00 15.48 109 GLN A CA 1
ATOM 845 C C . GLN A 1 109 ? 12.206 43.717 23.832 1.00 14.38 109 GLN A C 1
ATOM 846 O O . GLN A 1 109 ? 12.642 44.801 23.439 1.00 12.95 109 GLN A O 1
ATOM 852 N N . ASN A 1 110 ? 12.420 42.582 23.164 1.00 11.95 110 ASN A N 1
ATOM 853 C CA . ASN A 1 110 ? 13.131 42.619 21.891 1.00 13.06 110 ASN A CA 1
ATOM 854 C C . ASN A 1 110 ? 12.364 43.438 20.858 1.00 13.09 110 ASN A C 1
ATOM 855 O O . ASN A 1 110 ? 12.963 44.176 20.068 1.00 13.87 110 ASN A O 1
ATOM 860 N N . LEU A 1 111 ? 11.037 43.329 20.850 1.00 12.06 111 LEU A N 1
ATOM 861 C CA . LEU A 1 111 ? 10.259 44.150 19.932 1.00 11.51 111 LEU A CA 1
ATOM 862 C C . LEU A 1 111 ? 10.453 45.632 20.231 1.00 12.87 111 LEU A C 1
ATOM 863 O O . LEU A 1 111 ? 10.528 46.456 19.311 1.00 12.85 111 LEU A O 1
ATOM 868 N N . GLY A 1 112 ? 10.525 45.993 21.513 1.00 12.10 112 GLY A N 1
ATOM 869 C CA . GLY A 1 112 ? 10.794 47.374 21.869 1.00 13.36 112 GLY A CA 1
ATOM 870 C C . GLY A 1 112 ? 12.134 47.849 21.344 1.00 14.17 112 GLY A C 1
ATOM 871 O O . GLY A 1 112 ? 12.257 48.970 20.849 1.00 14.02 112 GLY A O 1
ATOM 872 N N . ARG A 1 113 ? 13.145 46.987 21.436 1.00 14.44 113 ARG A N 1
ATOM 873 C CA . ARG A 1 113 ? 14.466 47.326 20.926 1.00 13.80 113 ARG A CA 1
ATOM 874 C C . ARG A 1 113 ? 14.427 47.518 19.415 1.00 14.11 113 ARG A C 1
ATOM 875 O O . ARG A 1 113 ? 14.951 48.510 18.890 1.00 14.13 113 ARG A O 1
ATOM 883 N N . ILE A 1 114 ? 13.771 46.595 18.704 1.00 12.51 114 ILE A N 1
ATOM 884 C CA . ILE A 1 114 ? 13.681 46.690 17.250 1.00 13.12 114 ILE A CA 1
ATOM 885 C C . ILE A 1 114 ? 12.916 47.942 16.849 1.00 15.03 114 ILE A C 1
ATOM 886 O O . ILE A 1 114 ? 13.315 48.668 15.929 1.00 15.05 114 ILE A O 1
ATOM 891 N N . SER A 1 115 ? 11.800 48.209 17.523 1.00 12.73 115 SER A N 1
ATOM 892 C CA . SER A 1 115 ? 10.968 49.347 17.142 1.00 13.63 115 SER A CA 1
ATOM 893 C C . SER A 1 115 ? 11.686 50.673 17.378 1.00 18.30 115 SER A C 1
ATOM 894 O O . SER A 1 115 ? 11.515 51.621 16.601 1.00 17.36 115 SER A O 1
ATOM 897 N N . GLY A 1 116 ? 12.481 50.764 18.446 1.00 14.12 116 GLY A N 1
ATOM 898 C CA . GLY A 1 116 ? 13.306 51.942 18.647 1.00 17.03 116 GLY A CA 1
ATOM 899 C C . GLY A 1 116 ? 14.330 52.118 17.544 1.00 18.01 116 GLY A C 1
ATOM 900 O O . GLY A 1 116 ? 14.574 53.234 17.078 1.00 18.48 116 GLY A O 1
ATOM 901 N N . GLU A 1 117 ? 14.944 51.015 17.111 1.00 17.05 117 GLU A N 1
ATOM 902 C CA . GLU A 1 117 ? 15.909 51.090 16.017 1.00 16.88 117 GLU A CA 1
ATOM 903 C C . GLU A 1 117 ? 15.222 51.465 14.714 1.00 17.58 117 GLU A C 1
ATOM 904 O O . GLU A 1 117 ? 15.733 52.296 13.953 1.00 17.80 117 GLU A O 1
ATOM 910 N N . LEU A 1 118 ? 14.050 50.880 14.461 1.00 16.06 118 LEU A N 1
ATOM 911 C CA . LEU A 1 118 ? 13.270 51.246 13.282 1.00 18.03 118 LEU A CA 1
ATOM 912 C C . LEU A 1 118 ? 12.893 52.717 13.311 1.00 18.12 118 LEU A C 1
ATOM 913 O O . LEU A 1 118 ? 12.988 53.415 12.291 1.00 20.04 118 LEU A O 1
ATOM 918 N N . GLN A 1 119 ? 12.464 53.207 14.474 1.00 17.36 119 GLN A N 1
ATOM 919 C CA . GLN A 1 119 ? 12.027 54.591 14.568 1.00 19.28 119 GLN A CA 1
ATOM 920 C C . GLN A 1 119 ? 13.174 55.534 14.263 1.00 20.14 119 GLN A C 1
ATOM 921 O O . GLN A 1 119 ? 13.067 56.379 13.378 1.00 22.80 119 GLN A O 1
ATOM 927 N N . GLU A 1 120 ? 14.322 55.332 14.905 1.00 18.85 120 GLU A N 1
ATOM 928 C CA . GLU A 1 120 ? 15.442 56.238 14.679 1.00 23.71 120 GLU A CA 1
ATOM 929 C C . GLU A 1 120 ? 15.961 56.124 13.250 1.00 24.10 120 GLU A C 1
ATOM 930 O O . GLU A 1 120 ? 16.312 57.135 12.632 1.00 24.10 120 GLU A O 1
ATOM 936 N N . GLY A 1 121 ? 15.985 54.908 12.697 1.00 18.18 121 GLY A N 1
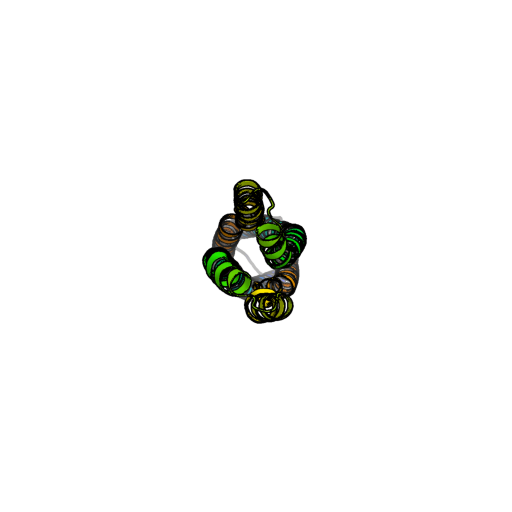ATOM 937 C CA . GLY A 1 121 ? 16.503 54.723 11.346 1.00 20.29 121 GLY A CA 1
ATOM 938 C C . GLY A 1 121 ? 15.655 55.385 10.275 1.00 22.64 121 GLY A C 1
ATOM 939 O O . GLY A 1 121 ? 16.179 56.083 9.398 1.00 22.24 121 GLY A O 1
ATOM 940 N N . VAL A 1 122 ? 14.338 55.172 10.328 1.00 22.47 122 VAL A N 1
ATOM 941 C CA . VAL A 1 122 ? 13.458 55.768 9.328 1.00 24.30 122 VAL A CA 1
ATOM 942 C C . VAL A 1 122 ? 13.374 57.281 9.542 1.00 30.42 122 VAL A C 1
ATOM 943 O O . VAL A 1 122 ? 13.244 58.043 8.572 1.00 32.62 122 VAL A O 1
ATOM 947 N N . MET A 1 123 ? 13.537 57.743 10.796 1.00 25.81 123 MET A N 1
ATOM 948 C CA . MET A 1 123 ? 13.413 59.164 11.112 1.00 28.74 123 MET A CA 1
ATOM 949 C C . MET A 1 123 ? 14.623 59.903 10.569 1.00 32.77 123 MET A C 1
ATOM 950 O O . MET A 1 123 ? 14.517 61.052 10.118 1.00 33.31 123 MET A O 1
ATOM 955 N N . LYS A 1 124 ? 15.774 59.216 10.525 1.00 27.75 124 LYS A N 1
ATOM 956 C CA . LYS A 1 124 ? 17.011 59.805 10.041 1.00 27.65 124 LYS A CA 1
ATOM 957 C C . LYS A 1 124 ? 17.058 59.885 8.530 1.00 31.33 124 LYS A C 1
ATOM 958 O O . LYS A 1 124 ? 17.799 60.712 7.996 1.00 36.29 124 LYS A O 1
ATOM 964 N N . ILE A 1 125 ? 16.300 59.037 7.837 1.00 27.50 125 ILE A N 1
ATOM 965 C CA . ILE A 1 125 ? 16.120 59.218 6.408 1.00 32.54 125 ILE A CA 1
ATOM 966 C C . ILE A 1 125 ? 15.135 60.356 6.149 1.00 34.03 125 ILE A C 1
ATOM 967 O O . ILE A 1 125 ? 15.254 61.068 5.157 1.00 36.69 125 ILE A O 1
ATOM 972 N N . ARG A 1 126 ? 14.167 60.576 7.038 1.00 33.81 126 ARG A N 1
ATOM 973 C CA . ARG A 1 126 ? 13.222 61.671 6.840 1.00 34.19 126 ARG A CA 1
ATOM 974 C C . ARG A 1 126 ? 13.899 63.026 6.950 1.00 36.16 126 ARG A C 1
ATOM 975 O O . ARG A 1 126 ? 13.323 64.046 6.552 1.00 36.76 126 ARG A O 1
ATOM 983 N N . MET A 1 127 ? 15.157 63.019 7.352 1.00 34.95 127 MET A N 1
ATOM 984 C CA . MET A 1 127 ? 15.945 64.187 7.677 1.00 37.58 127 MET A CA 1
ATOM 985 C C . MET A 1 127 ? 17.004 64.435 6.621 1.00 33.04 127 MET A C 1
ATOM 986 O O . MET A 1 127 ? 17.791 65.378 6.752 1.00 37.76 127 MET A O 1
ATOM 991 N N . VAL A 1 128 ? 17.001 63.656 5.535 1.00 33.95 128 VAL A N 1
ATOM 992 C CA . VAL A 1 128 ? 17.964 63.917 4.468 1.00 35.29 128 VAL A CA 1
ATOM 993 C C . VAL A 1 128 ? 17.233 64.879 3.536 1.00 34.53 128 VAL A C 1
ATOM 994 O O . VAL A 1 128 ? 16.049 64.649 3.240 1.00 36.47 128 VAL A O 1
ATOM 998 N N . PRO A 1 129 ? 17.896 65.917 3.013 1.00 36.98 129 PRO A N 1
ATOM 999 C CA . PRO A 1 129 ? 17.136 66.784 2.106 1.00 36.10 129 PRO A CA 1
ATOM 1000 C C . PRO A 1 129 ? 16.942 66.188 0.715 1.00 33.66 129 PRO A C 1
ATOM 1001 O O . PRO A 1 129 ? 17.675 65.282 0.320 1.00 36.17 129 PRO A O 1
ATOM 1005 N N . ILE B 1 2 ? 23.803 56.351 -1.721 1.00 43.61 2 ILE B N 1
ATOM 1006 C CA . ILE B 1 2 ? 23.941 55.706 -3.019 1.00 38.84 2 ILE B CA 1
ATOM 1007 C C . ILE B 1 2 ? 22.656 54.975 -3.402 1.00 38.35 2 ILE B C 1
ATOM 1008 O O . ILE B 1 2 ? 22.652 54.137 -4.304 1.00 43.14 2 ILE B O 1
ATOM 1013 N N . LEU B 1 3 ? 21.572 55.292 -2.699 1.00 37.02 3 LEU B N 1
ATOM 1014 C CA . LEU B 1 3 ? 20.236 54.820 -3.030 1.00 38.59 3 LEU B CA 1
ATOM 1015 C C . LEU B 1 3 ? 19.305 56.024 -3.024 1.00 30.91 3 LEU B C 1
ATOM 1016 O O . LEU B 1 3 ? 19.542 57.001 -2.309 1.00 35.44 3 LEU B O 1
ATOM 1021 N N . ARG B 1 4 ? 18.251 55.955 -3.830 1.00 40.41 4 ARG B N 1
ATOM 1022 C CA . ARG B 1 4 ? 17.242 56.998 -3.881 1.00 37.30 4 ARG B CA 1
ATOM 1023 C C . ARG B 1 4 ? 15.909 56.467 -3.338 1.00 32.16 4 ARG B C 1
ATOM 1024 O O . ARG B 1 4 ? 15.463 55.397 -3.740 1.00 37.23 4 ARG B O 1
ATOM 1025 N N . VAL B 1 5 ? 15.312 57.236 -2.434 1.00 34.38 5 VAL B N 1
ATOM 1026 C CA . VAL B 1 5 ? 14.063 56.821 -1.803 1.00 33.83 5 VAL B CA 1
ATOM 1027 C C . VAL B 1 5 ? 13.003 57.895 -2.000 1.00 35.28 5 VAL B C 1
ATOM 1028 O O . VAL B 1 5 ? 13.303 59.090 -2.082 1.00 38.40 5 VAL B O 1
ATOM 1032 N N . ASP B 1 6 ? 11.748 57.452 -2.076 1.00 31.46 6 ASP B N 1
ATOM 1033 C CA . ASP B 1 6 ? 10.615 58.362 -2.185 1.00 35.03 6 ASP B CA 1
ATOM 1034 C C . ASP B 1 6 ? 10.319 58.990 -0.828 1.00 35.82 6 ASP B C 1
ATOM 1035 O O . ASP B 1 6 ? 10.174 58.280 0.173 1.00 36.57 6 ASP B O 1
ATOM 1040 N N . ALA B 1 7 ? 10.213 60.320 -0.798 1.00 33.80 7 ALA B N 1
ATOM 1041 C CA . ALA B 1 7 ? 9.933 61.009 0.458 1.00 34.57 7 ALA B CA 1
ATOM 1042 C C . ALA B 1 7 ? 8.575 60.609 1.022 1.00 35.03 7 ALA B C 1
ATOM 1043 O O . ALA B 1 7 ? 8.439 60.375 2.230 1.00 32.09 7 ALA B O 1
ATOM 1045 N N . ASN B 1 8 ? 7.552 60.540 0.164 1.00 36.46 8 ASN B N 1
ATOM 1046 C CA . ASN B 1 8 ? 6.214 60.199 0.637 1.00 36.21 8 ASN B CA 1
ATOM 1047 C C . ASN B 1 8 ? 6.131 58.765 1.149 1.00 37.22 8 ASN B C 1
ATOM 1048 O O . ASN B 1 8 ? 5.380 58.490 2.093 1.00 34.06 8 ASN B O 1
ATOM 1053 N N . ARG B 1 9 ? 6.905 57.846 0.568 1.00 31.14 9 ARG B N 1
ATOM 1054 C CA . ARG B 1 9 ? 6.886 56.474 1.062 1.00 32.02 9 ARG B CA 1
ATOM 1055 C C . ARG B 1 9 ? 7.593 56.371 2.407 1.00 34.22 9 ARG B C 1
ATOM 1056 O O . ARG B 1 9 ? 7.240 55.521 3.231 1.00 34.30 9 ARG B O 1
ATOM 1064 N N . ILE B 1 10 ? 8.570 57.243 2.657 1.00 35.45 10 ILE B N 1
ATOM 1065 C CA . ILE B 1 10 ? 9.245 57.248 3.949 1.00 32.71 10 ILE B CA 1
ATOM 1066 C C . ILE B 1 10 ? 8.297 57.746 5.034 1.00 35.96 10 ILE B C 1
ATOM 1067 O O . ILE B 1 10 ? 8.281 57.221 6.154 1.00 30.51 10 ILE B O 1
ATOM 1072 N N . ASP B 1 11 ? 7.475 58.750 4.718 1.00 31.85 11 ASP B N 1
ATOM 1073 C CA . ASP B 1 11 ? 6.484 59.193 5.693 1.00 34.47 11 ASP B CA 1
ATOM 1074 C C . ASP B 1 11 ? 5.432 58.116 5.937 1.00 34.24 11 ASP B C 1
ATOM 1075 O O . ASP B 1 11 ? 4.921 57.996 7.056 1.00 34.18 11 ASP B O 1
ATOM 1080 N N . TYR B 1 12 ? 5.103 57.328 4.909 1.00 32.16 12 TYR B N 1
ATOM 1081 C CA . TYR B 1 12 ? 4.219 56.180 5.094 1.00 35.98 12 TYR B CA 1
ATOM 1082 C C . TYR B 1 12 ? 4.838 55.147 6.029 1.00 34.81 12 TYR B C 1
ATOM 1083 O O . TYR B 1 12 ? 4.158 54.606 6.909 1.00 31.59 12 TYR B O 1
ATOM 1092 N N . LEU B 1 13 ? 6.126 54.847 5.840 1.00 32.52 13 LEU B N 1
ATOM 1093 C CA . LEU B 1 13 ? 6.807 53.920 6.736 1.00 32.45 13 LEU B CA 1
ATOM 1094 C C . LEU B 1 13 ? 6.831 54.446 8.162 1.00 31.89 13 LEU B C 1
ATOM 1095 O O . LEU B 1 13 ? 6.781 53.658 9.111 1.00 25.67 13 LEU B O 1
ATOM 1100 N N . LEU B 1 14 ? 6.922 55.767 8.333 1.00 28.75 14 LEU B N 1
ATOM 1101 C CA . LEU B 1 14 ? 6.888 56.347 9.671 1.00 31.07 14 LEU B CA 1
ATOM 1102 C C . LEU B 1 14 ? 5.576 56.038 10.371 1.00 30.58 14 LEU B C 1
ATOM 1103 O O . LEU B 1 14 ? 5.558 55.761 11.577 1.00 29.37 14 LEU B O 1
ATOM 1108 N N . ASN B 1 15 ? 4.463 56.093 9.637 1.00 29.67 15 ASN B N 1
ATOM 1109 C CA . ASN B 1 15 ? 3.177 55.764 10.237 1.00 27.71 15 ASN B CA 1
ATOM 1110 C C . ASN B 1 15 ? 3.088 54.284 10.578 1.00 29.27 15 ASN B C 1
ATOM 1111 O O . ASN B 1 15 ? 2.435 53.919 11.561 1.00 25.21 15 ASN B O 1
ATOM 1116 N N . LEU B 1 16 ? 3.698 53.418 9.763 1.00 23.04 16 LEU B N 1
ATOM 1117 C CA . LEU B 1 16 ? 3.747 51.999 10.107 1.00 24.39 16 LEU B CA 1
ATOM 1118 C C . LEU B 1 16 ? 4.607 51.763 11.342 1.00 21.79 16 LEU B C 1
ATOM 1119 O O . LEU B 1 16 ? 4.265 50.933 12.195 1.00 20.00 16 LEU B O 1
ATOM 1124 N N . VAL B 1 17 ? 5.724 52.487 11.464 1.00 22.19 17 VAL B N 1
ATOM 1125 C CA . VAL B 1 17 ? 6.570 52.318 12.640 1.00 17.81 17 VAL B CA 1
ATOM 1126 C C . VAL B 1 17 ? 5.863 52.865 13.876 1.00 22.24 17 VAL B C 1
ATOM 1127 O O . VAL B 1 17 ? 5.957 52.295 14.970 1.00 19.29 17 VAL B O 1
ATOM 1131 N N . SER B 1 18 ? 5.097 53.945 13.708 1.00 24.45 18 SER B N 1
ATOM 1132 C CA . SER B 1 18 ? 4.287 54.453 14.813 1.00 24.37 18 SER B CA 1
ATOM 1133 C C . SER B 1 18 ? 3.286 53.407 15.292 1.00 20.64 18 SER B C 1
ATOM 1134 O O . SER B 1 18 ? 3.117 53.208 16.504 1.00 22.17 18 SER B O 1
ATOM 1137 N N . GLU B 1 19 ? 2.609 52.731 14.360 1.00 21.02 19 GLU B N 1
ATOM 1138 C CA . GLU B 1 19 ? 1.698 51.651 14.734 1.00 18.28 19 GLU B CA 1
ATOM 1139 C C . GLU B 1 19 ? 2.437 50.528 15.447 1.00 18.62 19 GLU B C 1
ATOM 1140 O O . GLU B 1 19 ? 1.880 49.875 16.339 1.00 16.88 19 GLU B O 1
ATOM 1146 N N . THR B 1 20 ? 3.674 50.253 15.024 1.00 17.55 20 THR B N 1
ATOM 1147 C CA . THR B 1 20 ? 4.473 49.216 15.668 1.00 16.50 20 THR B CA 1
ATOM 1148 C C . THR B 1 20 ? 4.777 49.586 17.107 1.00 15.13 20 THR B C 1
ATOM 1149 O O . THR B 1 20 ? 4.679 48.744 18.008 1.00 15.10 20 THR B O 1
ATOM 1153 N N . VAL B 1 21 ? 5.139 50.851 17.340 1.00 16.00 21 VAL B N 1
ATOM 1154 C CA . VAL B 1 21 ? 5.467 51.316 18.685 1.00 12.58 21 VAL B CA 1
ATOM 1155 C C . VAL B 1 21 ? 4.239 51.264 19.587 1.00 15.73 21 VAL B C 1
ATOM 1156 O O . VAL B 1 21 ? 4.332 50.905 20.768 1.00 16.28 21 VAL B O 1
ATOM 1160 N N . ILE B 1 22 ? 3.071 51.610 19.046 1.00 16.87 22 ILE B N 1
ATOM 1161 C CA . ILE B 1 22 ? 1.841 51.549 19.830 1.00 16.54 22 ILE B CA 1
ATOM 1162 C C . ILE B 1 22 ? 1.538 50.111 20.204 1.00 16.23 22 ILE B C 1
ATOM 1163 O O . ILE B 1 22 ? 1.210 49.798 21.356 1.00 16.17 22 ILE B O 1
ATOM 1168 N N . THR B 1 23 ? 1.658 49.210 19.232 1.00 13.62 23 THR B N 1
ATOM 1169 C CA . THR B 1 23 ? 1.422 47.800 19.500 1.00 15.29 23 THR B CA 1
ATOM 1170 C C . THR B 1 23 ? 2.419 47.259 20.521 1.00 13.36 23 THR B C 1
ATOM 1171 O O . THR B 1 23 ? 2.038 46.516 21.435 1.00 13.91 23 THR B O 1
ATOM 1175 N N . LYS B 1 24 ? 3.698 47.641 20.397 1.00 14.95 24 LYS B N 1
ATOM 1176 C CA . LYS B 1 24 ? 4.698 47.230 21.383 1.00 14.41 24 LYS B CA 1
ATOM 1177 C C . LYS B 1 24 ? 4.325 47.692 22.786 1.00 16.16 24 LYS B C 1
ATOM 1178 O O . LYS B 1 24 ? 4.446 46.928 23.753 1.00 16.01 24 LYS B O 1
ATOM 1184 N N . ALA B 1 25 ? 3.883 48.940 22.923 1.00 13.21 25 ALA B N 1
ATOM 1185 C CA . ALA B 1 25 ? 3.487 49.429 24.240 1.00 14.36 25 ALA B CA 1
ATOM 1186 C C . ALA B 1 25 ? 2.336 48.603 24.798 1.00 14.09 25 ALA B C 1
ATOM 1187 O O . ALA B 1 25 ? 2.291 48.313 26.002 1.00 16.57 25 ALA B O 1
ATOM 1189 N N . SER B 1 26 ? 1.405 48.187 23.936 1.00 12.99 26 SER B N 1
ATOM 1190 C CA . SER B 1 26 ? 0.286 47.384 24.411 1.00 13.26 26 SER B CA 1
ATOM 1191 C C . SER B 1 26 ? 0.752 45.987 24.801 1.00 14.24 26 SER B C 1
ATOM 1192 O O . SER B 1 26 ? 0.327 45.445 25.827 1.00 13.52 26 SER B O 1
ATOM 1195 N N . LEU B 1 27 ? 1.678 45.418 24.030 1.00 12.40 27 LEU B N 1
ATOM 1196 C CA . LEU B 1 27 ? 2.226 44.108 24.364 1.00 12.51 27 LEU B CA 1
ATOM 1197 C C . LEU B 1 27 ? 2.993 44.166 25.673 1.00 13.11 27 LEU B C 1
ATOM 1198 O O . LEU B 1 27 ? 2.933 43.228 26.473 1.00 11.94 27 LEU B O 1
ATOM 1203 N N . ASN B 1 28 ? 3.719 45.262 25.916 1.00 13.45 28 ASN B N 1
ATOM 1204 C CA . ASN B 1 28 ? 4.396 45.416 27.198 1.00 13.47 28 ASN B CA 1
ATOM 1205 C C . ASN B 1 28 ? 3.399 45.389 28.354 1.00 14.49 28 ASN B C 1
ATOM 1206 O O . ASN B 1 28 ? 3.635 44.723 29.366 1.00 14.28 28 ASN B O 1
ATOM 1211 N N . GLN B 1 29 ? 2.270 46.090 28.215 1.00 12.57 29 GLN B N 1
ATOM 1212 C CA . GLN B 1 29 ? 1.261 46.054 29.266 1.00 13.30 29 GLN B CA 1
ATOM 1213 C C . GLN B 1 29 ? 0.712 44.647 29.451 1.00 15.42 29 GLN B C 1
ATOM 1214 O O . GLN B 1 29 ? 0.399 44.251 30.581 1.00 13.69 29 GLN B O 1
ATOM 1220 N N . SER B 1 30 ? 0.625 43.870 28.366 1.00 10.71 30 SER B N 1
ATOM 1221 C CA . SER B 1 30 ? 0.153 42.492 28.502 1.00 10.16 30 SER B CA 1
ATOM 1222 C C . SER B 1 30 ? 1.165 41.638 29.248 1.00 11.16 30 SER B C 1
ATOM 1223 O O . SER B 1 30 ? 0.775 40.757 30.017 1.00 10.19 30 SER B O 1
ATOM 1226 N N . THR B 1 31 ? 2.471 41.889 29.073 1.00 12.22 31 THR B N 1
ATOM 1227 C CA . THR B 1 31 ? 3.435 41.136 29.878 1.00 13.44 31 THR B CA 1
ATOM 1228 C C . THR B 1 31 ? 3.253 41.451 31.359 1.00 13.72 31 THR B C 1
ATOM 1229 O O . THR B 1 31 ? 3.390 40.561 32.207 1.00 12.94 31 THR B O 1
ATOM 1233 N N . ILE B 1 32 ? 2.953 42.711 31.684 1.00 13.58 32 ILE B N 1
ATOM 1234 C CA . ILE B 1 32 ? 2.736 43.103 33.075 1.00 13.63 32 ILE B CA 1
ATOM 1235 C C . ILE B 1 32 ? 1.455 42.480 33.600 1.00 14.30 32 ILE B C 1
ATOM 1236 O O . ILE B 1 32 ? 1.392 42.020 34.750 1.00 14.05 32 ILE B O 1
ATOM 1241 N N . GLU B 1 33 ? 0.420 42.439 32.762 1.00 12.49 33 GLU B N 1
ATOM 1242 C CA . GLU B 1 33 ? -0.839 41.819 33.162 1.00 13.73 33 GLU B CA 1
ATOM 1243 C C . GLU B 1 33 ? -0.639 40.352 33.520 1.00 15.04 33 GLU B C 1
ATOM 1244 O O . GLU B 1 33 ? -1.145 39.877 34.549 1.00 12.31 33 GLU B O 1
ATOM 1250 N N . PHE B 1 34 ? 0.122 39.618 32.704 1.00 11.52 34 PHE B N 1
ATOM 1251 C CA . PHE B 1 34 ? 0.326 38.208 33.009 1.00 11.24 34 PHE B CA 1
ATOM 1252 C C . PHE B 1 34 ? 1.262 38.025 34.197 1.00 12.27 34 PHE B C 1
ATOM 1253 O O . PHE B 1 34 ? 1.117 37.055 34.948 1.00 10.76 34 PHE B O 1
ATOM 1261 N N . ALA B 1 35 ? 2.234 38.924 34.382 1.00 12.61 35 ALA B N 1
ATOM 1262 C CA . ALA B 1 35 ? 3.056 38.833 35.586 1.00 15.23 35 ALA B CA 1
ATOM 1263 C C . ALA B 1 35 ? 2.217 39.053 36.838 1.00 15.47 35 ALA B C 1
ATOM 1264 O O . ALA B 1 35 ? 2.402 38.355 37.841 1.00 15.79 35 ALA B O 1
ATOM 1266 N N . GLU B 1 36 ? 1.282 40.014 36.795 1.00 13.80 36 GLU B N 1
ATOM 1267 C CA . GLU B 1 36 ? 0.365 40.226 37.917 1.00 14.01 36 GLU B CA 1
ATOM 1268 C C . GLU B 1 36 ? -0.507 39.001 38.156 1.00 13.45 36 GLU B C 1
ATOM 1269 O O . GLU B 1 36 ? -0.787 38.641 39.307 1.00 13.95 36 GLU B O 1
ATOM 1275 N N . LEU B 1 37 ? -0.974 38.373 37.077 1.00 11.85 37 LEU B N 1
ATOM 1276 C CA . LEU B 1 37 ? -1.797 37.175 37.207 1.00 10.38 37 LEU B CA 1
ATOM 1277 C C . LEU B 1 37 ? -0.999 36.010 37.782 1.00 11.32 37 LEU B C 1
ATOM 1278 O O . LEU B 1 37 ? -1.528 35.225 38.580 1.00 11.36 37 LEU B O 1
ATOM 1283 N N . TYR B 1 38 ? 0.267 35.863 37.390 1.00 10.64 38 TYR B N 1
ATOM 1284 C CA . TYR B 1 38 ? 1.104 34.841 38.008 1.00 9.38 38 TYR B CA 1
ATOM 1285 C C . TYR B 1 38 ? 1.200 35.065 39.514 1.00 10.78 38 TYR B C 1
ATOM 1286 O O . TYR B 1 38 ? 1.013 34.133 40.307 1.00 10.78 38 TYR B O 1
ATOM 1295 N N . ASP B 1 39 ? 1.485 36.307 39.925 1.00 12.53 39 ASP B N 1
ATOM 1296 C CA . ASP B 1 39 ? 1.592 36.612 41.346 1.00 10.88 39 ASP B CA 1
ATOM 1297 C C . ASP B 1 39 ? 0.282 36.336 42.066 1.00 11.17 39 ASP B C 1
ATOM 1298 O O . ASP B 1 39 ? 0.281 35.856 43.206 1.00 12.27 39 ASP B O 1
ATOM 1303 N N . LYS B 1 40 ? -0.841 36.691 41.434 1.00 11.45 40 LYS B N 1
ATOM 1304 C CA . LYS B 1 40 ? -2.150 36.477 42.038 1.00 8.91 40 LYS B CA 1
ATOM 1305 C C . LYS B 1 40 ? -2.428 34.990 42.178 1.00 9.02 40 LYS B C 1
ATOM 1306 O O . LYS B 1 40 ? -2.922 34.539 43.220 1.00 11.01 40 LYS B O 1
ATOM 1312 N N . PHE B 1 41 ? -2.078 34.207 41.158 1.00 8.90 41 PHE B N 1
ATOM 1313 C CA . PHE B 1 41 ? -2.244 32.767 41.273 1.00 7.90 41 PHE B CA 1
ATOM 1314 C C . PHE B 1 41 ? -1.411 32.210 42.425 1.00 10.32 41 PHE B C 1
ATOM 1315 O O . PHE B 1 41 ? -1.887 31.366 43.195 1.00 10.68 41 PHE B O 1
ATOM 1323 N N . GLN B 1 42 ? -0.153 32.642 42.537 1.00 10.60 42 GLN B N 1
ATOM 1324 C CA . GLN B 1 42 ? 0.708 32.137 43.601 1.00 11.19 42 GLN B CA 1
ATOM 1325 C C . GLN B 1 42 ? 0.133 32.455 44.972 1.00 10.38 42 GLN B C 1
ATOM 1326 O O . GLN B 1 42 ? 0.064 31.586 45.854 1.00 11.64 42 GLN B O 1
ATOM 1332 N N . ASN B 1 43 ? -0.326 33.689 45.164 1.00 10.70 43 ASN B N 1
ATOM 1333 C CA . ASN B 1 43 ? -0.863 34.054 46.468 1.00 11.10 43 ASN B CA 1
ATOM 1334 C C . ASN B 1 43 ? -2.140 33.281 46.763 1.00 8.28 43 ASN B C 1
ATOM 1335 O O . ASN B 1 43 ? -2.303 32.715 47.851 1.00 9.76 43 ASN B O 1
ATOM 1340 N N . SER B 1 44 ? -3.055 33.225 45.794 1.00 9.19 44 SER B N 1
ATOM 1341 C CA . SER B 1 44 ? -4.316 32.527 46.019 1.00 6.48 44 SER B CA 1
ATOM 1342 C C . SER B 1 44 ? -4.134 31.015 46.120 1.00 8.82 44 SER B C 1
ATOM 1343 O O . SER B 1 44 ? -4.887 30.362 46.859 1.00 8.81 44 SER B O 1
ATOM 1346 N N . SER B 1 45 ? -3.153 30.449 45.403 1.00 10.01 45 SER B N 1
ATOM 1347 C CA . SER B 1 45 ? -2.864 29.014 45.498 1.00 9.15 45 SER B CA 1
ATOM 1348 C C . SER B 1 45 ? -2.377 28.646 46.894 1.00 10.46 45 SER B C 1
ATOM 1349 O O . SER B 1 45 ? -2.694 27.566 47.410 1.00 9.97 45 SER B O 1
ATOM 1352 N N . THR B 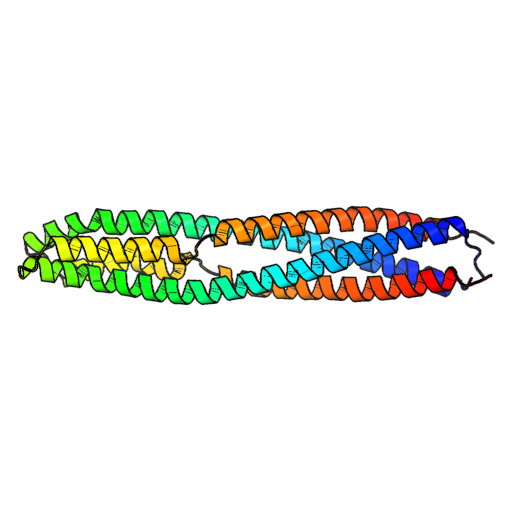1 46 ? -1.557 29.505 47.499 1.00 9.52 46 THR B N 1
ATOM 1353 C CA . THR B 1 46 ? -1.142 29.277 48.880 1.00 9.88 46 THR B CA 1
ATOM 1354 C C . THR B 1 46 ? -2.352 29.220 49.811 1.00 8.76 46 THR B C 1
ATOM 1355 O O . THR B 1 46 ? -2.445 28.342 50.681 1.00 9.54 46 THR B O 1
ATOM 1359 N N . ILE B 1 47 ? -3.298 30.144 49.635 1.00 10.49 47 ILE B N 1
ATOM 1360 C CA . ILE B 1 47 ? -4.513 30.136 50.443 1.00 7.99 47 ILE B CA 1
ATOM 1361 C C . ILE B 1 47 ? -5.359 28.913 50.110 1.00 8.65 47 ILE B C 1
ATOM 1362 O O . ILE B 1 47 ? -5.928 28.264 51.006 1.00 9.51 47 ILE B O 1
ATOM 1367 N N . TYR B 1 48 ? -5.429 28.559 48.821 1.00 9.12 48 TYR B N 1
ATOM 1368 C CA . TYR B 1 48 ? -6.207 27.391 48.421 1.00 8.55 48 TYR B CA 1
ATOM 1369 C C . TYR B 1 48 ? -5.703 26.135 49.115 1.00 9.09 48 TYR B C 1
ATOM 1370 O O . TYR B 1 48 ? -6.502 25.333 49.616 1.00 8.15 48 TYR B O 1
ATOM 1379 N N . LYS B 1 49 ? -4.378 25.959 49.191 1.00 8.05 49 LYS B N 1
ATOM 1380 C CA . LYS B 1 49 ? -3.839 24.765 49.827 1.00 9.58 49 LYS B CA 1
ATOM 1381 C C . LYS B 1 49 ? -4.074 24.798 51.334 1.00 7.25 49 LYS B C 1
ATOM 1382 O O . LYS B 1 49 ? -4.370 23.765 51.939 1.00 9.92 49 LYS B O 1
ATOM 1388 N N . ASP B 1 50 ? -3.971 25.980 51.954 1.00 8.34 50 ASP B N 1
ATOM 1389 C CA . ASP B 1 50 ? -4.255 26.090 53.387 1.00 9.98 50 ASP B CA 1
ATOM 1390 C C . ASP B 1 50 ? -5.700 25.703 53.680 1.00 8.00 50 ASP B C 1
ATOM 1391 O O . ASP B 1 50 ? -5.977 24.935 54.613 1.00 9.10 50 ASP B O 1
ATOM 1396 N N . LYS B 1 51 ? -6.632 26.211 52.877 1.00 8.05 51 LYS B N 1
ATOM 1397 C CA . LYS B 1 51 ? -8.043 25.907 53.098 1.00 9.11 51 LYS B CA 1
ATOM 1398 C C . LYS B 1 51 ? -8.343 24.439 52.821 1.00 8.79 51 LYS B C 1
ATOM 1399 O O . LYS B 1 51 ? -9.109 23.805 53.557 1.00 10.19 51 LYS B O 1
ATOM 1405 N N . THR B 1 52 ? -7.741 23.877 51.769 1.00 7.75 52 THR B N 1
ATOM 1406 C CA . THR B 1 52 ? -8.005 22.477 51.439 1.00 8.83 52 THR B CA 1
ATOM 1407 C C . THR B 1 52 ? -7.468 21.552 52.518 1.00 9.66 52 THR B C 1
ATOM 1408 O O . THR B 1 52 ? -8.178 20.645 52.966 1.00 8.89 52 THR B O 1
ATOM 1412 N N . ARG B 1 53 ? -6.246 21.810 53.001 1.00 9.61 53 ARG B N 1
ATOM 1413 C CA . ARG B 1 53 ? -5.717 21.039 54.121 1.00 11.01 53 ARG B CA 1
ATOM 1414 C C . ARG B 1 53 ? -6.626 21.145 55.338 1.00 10.57 53 ARG B C 1
ATOM 1415 O O . ARG B 1 53 ? -6.902 20.140 56.007 1.00 10.73 53 ARG B O 1
ATOM 1423 N N . ARG B 1 54 ? -7.128 22.348 55.624 1.00 10.06 54 ARG B N 1
ATOM 1424 C CA . ARG B 1 54 ? -7.985 22.517 56.796 1.00 9.76 54 ARG B CA 1
ATOM 1425 C C . ARG B 1 54 ? -9.299 21.752 56.645 1.00 10.44 54 ARG B C 1
ATOM 1426 O O . ARG B 1 54 ? -9.757 21.102 57.593 1.00 11.38 54 ARG B O 1
ATOM 1434 N N . LEU B 1 55 ? -9.918 21.811 55.461 1.00 9.53 55 LEU B N 1
ATOM 1435 C CA . LEU B 1 55 ? -11.166 21.076 55.248 1.00 8.68 55 LEU B CA 1
ATOM 1436 C C . LEU B 1 55 ? -10.961 19.566 55.376 1.00 11.43 55 LEU B C 1
ATOM 1437 O O . LEU B 1 55 ? -11.784 18.863 55.984 1.00 9.15 55 LEU B O 1
ATOM 1442 N N . LEU B 1 56 ? -9.888 19.046 54.781 1.00 8.85 56 LEU B N 1
ATOM 1443 C CA . LEU B 1 56 ? -9.582 17.621 54.866 1.00 11.18 56 LEU B CA 1
ATOM 1444 C C . LEU B 1 56 ? -9.310 17.197 56.303 1.00 12.25 56 LEU B C 1
ATOM 1445 O O . LEU B 1 56 ? -9.672 16.086 56.705 1.00 11.57 56 LEU B O 1
ATOM 1450 N N . ASP B 1 57 ? -8.619 18.036 57.077 1.00 10.84 57 ASP B N 1
ATOM 1451 C CA . ASP B 1 57 ? -8.368 17.696 58.472 1.00 12.99 57 ASP B CA 1
ATOM 1452 C C . ASP B 1 57 ? -9.639 17.774 59.304 1.00 12.34 57 ASP B C 1
ATOM 1453 O O . ASP B 1 57 ? -9.893 16.904 60.151 1.00 13.36 57 ASP B O 1
ATOM 1458 N N . LYS B 1 58 ? -10.502 18.747 59.008 1.00 11.54 58 LYS B N 1
ATOM 1459 C CA . LYS B 1 58 ? -11.698 18.916 59.819 1.00 11.89 58 LYS B CA 1
ATOM 1460 C C . LYS B 1 58 ? -12.705 17.800 59.618 1.00 11.23 58 LYS B C 1
ATOM 1461 O O . LYS B 1 58 ? -13.419 17.452 60.561 1.00 12.49 58 LYS B O 1
ATOM 1467 N N . MET B 1 59 ? -12.790 17.225 58.423 1.00 12.11 59 MET B N 1
ATOM 1468 C CA . MET B 1 59 ? -13.912 16.328 58.164 1.00 14.00 59 MET B CA 1
ATOM 1469 C C . MET B 1 59 ? -13.907 15.117 59.081 1.00 12.31 59 MET B C 1
ATOM 1470 O O . MET B 1 59 ? -14.937 14.881 59.743 1.00 11.49 59 MET B O 1
ATOM 1475 N N . PRO B 1 60 ? -12.816 14.365 59.235 1.00 11.49 60 PRO B N 1
ATOM 1476 C CA . PRO B 1 60 ? -12.860 13.231 60.172 1.00 12.62 60 PRO B CA 1
ATOM 1477 C C . PRO B 1 60 ? -12.990 13.676 61.613 1.00 12.32 60 PRO B C 1
ATOM 1478 O O . PRO B 1 60 ? -13.701 13.033 62.399 1.00 13.37 60 PRO B O 1
ATOM 1482 N N . GLU B 1 61 ? -12.371 14.800 61.969 1.00 12.91 61 GLU B N 1
ATOM 1483 C CA . GLU B 1 61 ? -12.496 15.308 63.328 1.00 13.07 61 GLU B CA 1
ATOM 1484 C C . GLU B 1 61 ? -13.939 15.649 63.641 1.00 15.16 61 GLU B C 1
ATOM 1485 O O . GLU B 1 61 ? -14.449 15.312 64.717 1.00 14.54 61 GLU B O 1
ATOM 1491 N N . TYR B 1 62 ? -14.620 16.293 62.697 1.00 11.43 62 TYR B N 1
ATOM 1492 C CA . TYR B 1 62 ? -16.007 16.694 62.906 1.00 12.84 62 TYR B CA 1
ATOM 1493 C C . TYR B 1 62 ? -16.942 15.497 62.982 1.00 14.39 62 TYR B C 1
ATOM 1494 O O . TYR B 1 62 ? -17.940 15.545 63.704 1.00 12.23 62 TYR B O 1
ATOM 1503 N N . LEU B 1 63 ? -16.672 14.441 62.209 1.00 12.99 63 LEU B N 1
ATOM 1504 C CA . LEU B 1 63 ? -17.481 13.231 62.332 1.00 12.88 63 LEU B CA 1
ATOM 1505 C C . LEU B 1 63 ? -17.368 12.662 63.734 1.00 12.83 63 LEU B C 1
ATOM 1506 O O . LEU B 1 63 ? -18.374 12.274 64.344 1.00 14.27 63 LEU B O 1
ATOM 1511 N N . GLU B 1 64 ? -16.143 12.605 64.262 1.00 14.66 64 GLU B N 1
ATOM 1512 C CA . GLU B 1 64 ? -15.946 12.169 65.640 1.00 16.40 64 GLU B CA 1
ATOM 1513 C C . GLU B 1 64 ? -16.723 13.049 66.613 1.00 18.78 64 GLU B C 1
ATOM 1514 O O . GLU B 1 64 ? -17.350 12.549 67.552 1.00 18.44 64 GLU B O 1
ATOM 1520 N N . LYS B 1 65 ? -16.709 14.364 66.398 1.00 12.92 65 LYS B N 1
ATOM 1521 C CA . LYS B 1 65 ? -17.402 15.264 67.314 1.00 13.72 65 LYS B CA 1
ATOM 1522 C C . LYS B 1 65 ? -18.914 15.062 67.265 1.00 17.60 65 LYS B C 1
ATOM 1523 O O . LYS B 1 65 ? -19.593 15.191 68.289 1.00 16.31 65 LYS B O 1
ATOM 1529 N N . ILE B 1 66 ? -19.475 14.793 66.085 1.00 15.00 66 ILE B N 1
ATOM 1530 C CA . ILE B 1 66 ? -20.897 14.475 66.023 1.00 15.55 66 ILE B CA 1
ATOM 1531 C C . ILE B 1 66 ? -21.194 13.252 66.887 1.00 15.97 66 ILE B C 1
ATOM 1532 O O . ILE B 1 66 ? -22.174 13.228 67.647 1.00 15.99 66 ILE B O 1
ATOM 1537 N N . GLN B 1 67 ? -20.328 12.238 66.815 1.00 18.76 67 GLN B N 1
ATOM 1538 C CA . GLN B 1 67 ? -20.506 11.029 67.616 1.00 22.15 67 GLN B CA 1
ATOM 1539 C C . GLN B 1 67 ? -20.349 11.296 69.101 1.00 23.09 67 GLN B C 1
ATOM 1540 O O . GLN B 1 67 ? -20.949 10.593 69.925 1.00 25.96 67 GLN B O 1
ATOM 1546 N N . GLN B 1 68 ? -19.543 12.285 69.464 1.00 20.59 68 GLN B N 1
ATOM 1547 C CA . GLN B 1 68 ? -19.377 12.639 70.862 1.00 21.92 68 GLN B CA 1
ATOM 1548 C C . GLN B 1 68 ? -20.496 13.537 71.374 1.00 21.22 68 GLN B C 1
ATOM 1549 O O . GLN B 1 68 ? -20.473 13.917 72.549 1.00 28.04 68 GLN B O 1
ATOM 1555 N N . GLY B 1 69 ? -21.483 13.861 70.541 1.00 19.45 69 GLY B N 1
ATOM 1556 C CA . GLY B 1 69 ? -22.628 14.628 70.980 1.00 21.49 69 GLY B CA 1
ATOM 1557 C C . GLY B 1 69 ? -22.583 16.123 70.754 1.00 22.37 69 GLY B C 1
ATOM 1558 O O . GLY B 1 69 ? -23.412 16.835 71.329 1.00 24.28 69 GLY B O 1
ATOM 1559 N N . TYR B 1 70 ? -21.638 16.627 69.965 1.00 19.97 70 TYR B N 1
ATOM 1560 C CA . TYR B 1 70 ? -21.572 18.055 69.673 1.00 20.19 70 TYR B CA 1
ATOM 1561 C C . TYR B 1 70 ? -22.827 18.527 68.936 1.00 20.59 70 TYR B C 1
ATOM 1562 O O . TYR B 1 70 ? -23.557 17.741 68.323 1.00 25.01 70 TYR B O 1
ATOM 1571 N N . ASP B 1 71 ? -23.105 19.827 69.042 1.00 18.88 71 ASP B N 1
ATOM 1572 C CA . ASP B 1 71 ? -24.200 20.417 68.276 1.00 22.08 71 ASP B CA 1
ATOM 1573 C C . ASP B 1 71 ? -23.948 20.171 66.787 1.00 21.24 71 ASP B C 1
ATOM 1574 O O . ASP B 1 71 ? -22.962 20.669 66.223 1.00 21.43 71 ASP B O 1
ATOM 1579 N N . ILE B 1 72 ? -24.840 19.400 66.152 1.00 21.36 72 ILE B N 1
ATOM 1580 C CA . ILE B 1 72 ? -24.619 18.996 64.765 1.00 24.87 72 ILE B CA 1
ATOM 1581 C C . ILE B 1 72 ? -24.773 20.161 63.786 1.00 23.79 72 ILE B C 1
ATOM 1582 O O . ILE B 1 72 ? -24.096 20.202 62.759 1.00 21.91 72 ILE B O 1
ATOM 1587 N N . ASN B 1 73 ? -25.668 21.107 64.073 1.00 22.03 73 ASN B N 1
ATOM 1588 C CA . ASN B 1 73 ? -25.801 22.267 63.182 1.00 29.65 73 ASN B CA 1
ATOM 1589 C C . ASN B 1 73 ? -24.516 23.064 63.102 1.00 20.32 73 ASN B C 1
ATOM 1590 O O . ASN B 1 73 ? -24.125 23.509 62.011 1.00 19.71 73 ASN B O 1
ATOM 1595 N N . SER B 1 74 ? -23.813 23.215 64.225 1.00 20.03 74 SER B N 1
ATOM 1596 C CA . SER B 1 74 ? -22.554 23.951 64.216 1.00 21.71 74 SER B CA 1
ATOM 1597 C C . SER B 1 74 ? -21.511 23.256 63.347 1.00 17.34 74 SER B C 1
ATOM 1598 O O . SER B 1 74 ? -20.722 23.911 62.656 1.00 16.53 74 SER B O 1
ATOM 1601 N N . ILE B 1 75 ? -21.509 21.923 63.360 1.00 14.52 75 ILE B N 1
ATOM 1602 C CA . ILE B 1 75 ? -20.609 21.161 62.503 1.00 14.69 75 ILE B CA 1
ATOM 1603 C C . ILE B 1 75 ? -20.968 21.362 61.037 1.00 13.17 75 ILE B C 1
ATOM 1604 O O . ILE B 1 75 ? -20.118 21.719 60.215 1.00 13.33 75 ILE B O 1
ATOM 1609 N N . LYS B 1 76 ? -22.239 21.156 60.695 1.00 14.49 76 LYS B N 1
ATOM 1610 C CA . LYS B 1 76 ? -22.688 21.355 59.321 1.00 13.97 76 LYS B CA 1
ATOM 1611 C C . LYS B 1 76 ? -22.375 22.761 58.826 1.00 12.72 76 LYS B C 1
ATOM 1612 O O . LYS B 1 76 ? -21.877 22.947 57.708 1.00 12.53 76 LYS B O 1
ATOM 1618 N N . GLN B 1 77 ? -22.668 23.764 59.648 1.00 12.22 77 GLN B N 1
ATOM 1619 C CA . GLN B 1 77 ? -22.434 25.147 59.253 1.00 12.35 77 GLN B CA 1
ATOM 1620 C C . GLN B 1 77 ? -20.958 25.421 59.022 1.00 11.26 77 GLN B C 1
ATOM 1621 O O . GLN B 1 77 ? -20.591 26.079 58.038 1.00 10.67 77 GLN B O 1
ATOM 1627 N N . ASP B 1 78 ? -20.089 24.936 59.912 1.00 10.87 78 ASP B N 1
ATOM 1628 C CA . ASP B 1 78 ? -18.676 25.247 59.748 1.00 11.57 78 ASP B CA 1
ATOM 1629 C C . ASP B 1 78 ? -18.106 24.574 58.508 1.00 11.15 78 ASP B C 1
ATOM 1630 O O . ASP B 1 78 ? -17.292 25.176 57.801 1.00 11.39 78 ASP B O 1
ATOM 1635 N N . VAL B 1 79 ? -18.508 23.327 58.230 1.00 9.34 79 VAL B N 1
ATOM 1636 C CA . VAL B 1 79 ? -18.058 22.660 57.014 1.00 10.50 79 VAL B CA 1
ATOM 1637 C C . VAL B 1 79 ? -18.499 23.453 55.797 1.00 9.26 79 VAL B C 1
ATOM 1638 O O . VAL B 1 79 ? -17.710 23.675 54.873 1.00 9.97 79 VAL B O 1
ATOM 1642 N N . LEU B 1 80 ? -19.760 23.903 55.777 1.00 10.51 80 LEU B N 1
ATOM 1643 C CA . LEU B 1 80 ? -20.267 24.670 54.637 1.00 8.86 80 LEU B CA 1
ATOM 1644 C C . LEU B 1 80 ? -19.538 26.001 54.496 1.00 8.86 80 LEU B C 1
ATOM 1645 O O . LEU B 1 80 ? -19.299 26.468 53.377 1.00 9.95 80 LEU B O 1
ATOM 1650 N N . ASN B 1 81 ? -19.189 26.627 55.620 1.00 9.80 81 ASN B N 1
ATOM 1651 C CA . ASN B 1 81 ? -18.479 27.905 55.586 1.00 9.20 81 ASN B CA 1
ATOM 1652 C C . ASN B 1 81 ? -17.055 27.733 55.076 1.00 9.08 81 ASN B C 1
ATOM 1653 O O . ASN B 1 81 ? -16.561 28.575 54.318 1.00 8.56 81 ASN B O 1
ATOM 1658 N N . GLU B 1 82 ? -16.385 26.645 55.468 1.00 8.89 82 GLU B N 1
ATOM 1659 C CA . GLU B 1 82 ? -15.056 26.367 54.933 1.00 9.68 82 GLU B CA 1
ATOM 1660 C C . GLU B 1 82 ? -15.164 26.120 53.438 1.00 8.04 82 GLU B C 1
ATOM 1661 O O . GLU B 1 82 ? -14.374 26.650 52.642 1.00 9.91 82 GLU B O 1
ATOM 1667 N N . TYR B 1 83 ? -16.222 25.413 53.039 1.00 8.52 83 TYR B N 1
ATOM 1668 C CA . TYR B 1 83 ? -16.389 25.020 51.654 1.00 7.82 83 TYR B CA 1
ATOM 1669 C C . TYR B 1 83 ? -16.654 26.235 50.776 1.00 9.09 83 TYR B C 1
ATOM 1670 O O . TYR B 1 83 ? -16.048 26.379 49.712 1.00 8.80 83 TYR B O 1
ATOM 1679 N N . SER B 1 84 ? -17.513 27.151 51.223 1.00 8.78 84 SER B N 1
ATOM 1680 C CA . SER B 1 84 ? -17.747 28.326 50.387 1.00 9.45 84 SER B CA 1
ATOM 1681 C C . SER B 1 84 ? -16.516 29.224 50.318 1.00 9.70 84 SER B C 1
ATOM 1682 O O . SER B 1 84 ? -16.250 29.823 49.269 1.00 9.56 84 SER B O 1
ATOM 1685 N N . SER B 1 85 ? -15.734 29.316 51.399 1.00 8.02 85 SER B N 1
ATOM 1686 C CA . SER B 1 85 ? -14.497 30.086 51.309 1.00 8.70 85 SER B CA 1
ATOM 1687 C C . SER B 1 85 ? -13.552 29.465 50.288 1.00 7.79 85 SER B C 1
ATOM 1688 O O . SER B 1 85 ? -12.902 30.172 49.510 1.00 10.46 85 SER B O 1
ATOM 1691 N N . LEU B 1 86 ? -13.481 28.135 50.269 1.00 9.47 86 LEU B N 1
ATOM 1692 C CA . LEU B 1 86 ? -12.619 27.429 49.329 1.00 8.43 86 LEU B CA 1
ATOM 1693 C C . LEU B 1 86 ? -13.077 27.612 47.883 1.00 8.62 86 LEU B C 1
ATOM 1694 O O . LEU B 1 86 ? -12.251 27.815 46.984 1.00 8.64 86 LEU B O 1
ATOM 1699 N N . LEU B 1 87 ? -14.391 27.554 47.639 1.00 7.80 87 LEU B N 1
ATOM 1700 C CA . LEU B 1 87 ? -14.904 27.732 46.285 1.00 7.46 87 LEU B CA 1
ATOM 1701 C C . LEU B 1 87 ? -14.568 29.103 45.719 1.00 9.55 87 LEU B C 1
ATOM 1702 O O . LEU B 1 87 ? -14.463 29.259 44.500 1.00 9.86 87 LEU B O 1
ATOM 1707 N N . GLU B 1 88 ? -14.407 30.111 46.570 1.00 8.47 88 GLU B N 1
ATOM 1708 C CA . GLU B 1 88 ? -14.237 31.474 46.080 1.00 9.63 88 GLU B CA 1
ATOM 1709 C C . GLU B 1 88 ? -12.803 31.956 46.160 1.00 7.81 88 GLU B C 1
ATOM 1710 O O . GLU B 1 88 ? -12.549 33.124 45.870 1.00 9.43 88 GLU B O 1
ATOM 1716 N N . VAL B 1 89 ? -11.850 31.066 46.463 1.00 7.35 89 VAL B N 1
ATOM 1717 C CA . VAL B 1 89 ? -10.519 31.555 46.830 1.00 8.85 89 VAL B CA 1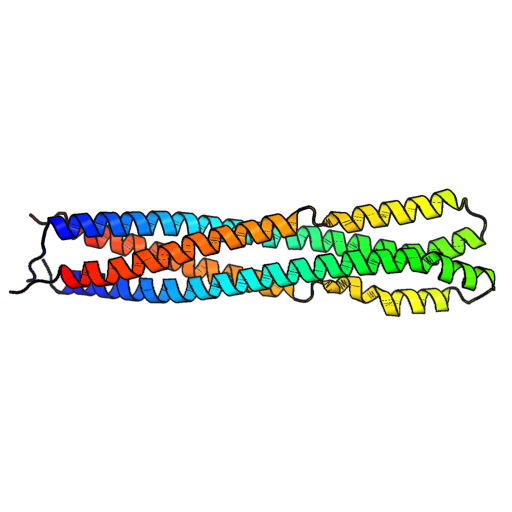
ATOM 1718 C C . VAL B 1 89 ? -9.798 32.232 45.659 1.00 7.54 89 VAL B C 1
ATOM 1719 O O . VA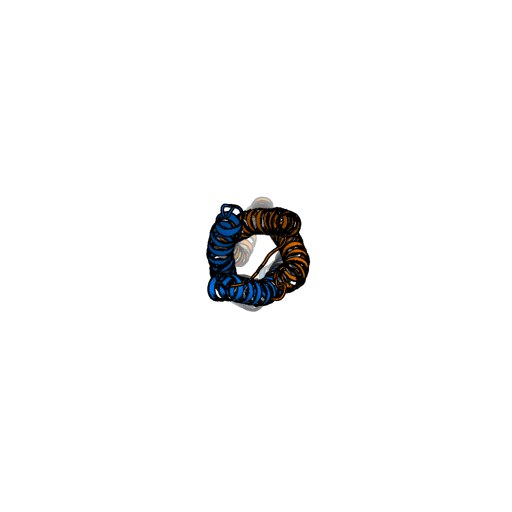L B 1 89 ? -9.015 33.171 45.878 1.00 9.66 89 VAL B O 1
ATOM 1723 N N . PHE B 1 90 ? -10.052 31.829 44.420 1.00 7.72 90 PHE B N 1
ATOM 1724 C CA . PHE B 1 90 ? -9.422 32.503 43.285 1.00 7.32 90 PHE B CA 1
ATOM 1725 C C . PHE B 1 90 ? -10.270 33.630 42.722 1.00 6.85 90 PHE B C 1
ATOM 1726 O O . PHE B 1 90 ? -9.830 34.296 41.774 1.00 9.49 90 PHE B O 1
ATOM 1734 N N . GLY B 1 91 ? -11.461 33.863 43.281 1.00 8.47 91 GLY B N 1
ATOM 1735 C CA . GLY B 1 91 ? -12.279 34.968 42.803 1.00 10.10 91 GLY B CA 1
ATOM 1736 C C . GLY B 1 91 ? -12.543 34.838 41.316 1.00 8.83 91 GLY B C 1
ATOM 1737 O O . GLY B 1 91 ? -12.887 33.765 40.807 1.00 10.02 91 GLY B O 1
ATOM 1738 N N . ASP B 1 92 ? -12.356 35.946 40.603 1.00 11.42 92 ASP B N 1
ATOM 1739 C CA . ASP B 1 92 ? -12.612 36.010 39.176 1.00 12.10 92 ASP B CA 1
ATOM 1740 C C . ASP B 1 92 ? -11.371 35.721 38.344 1.00 12.22 92 ASP B C 1
ATOM 1741 O O . ASP B 1 92 ? -11.295 36.178 37.200 1.00 12.50 92 ASP B O 1
ATOM 1746 N N . PHE B 1 93 ? -10.401 34.987 38.893 1.00 10.06 93 PHE B N 1
ATOM 1747 C CA . PHE B 1 93 ? -9.169 34.712 38.155 1.00 8.11 93 PHE B CA 1
ATOM 1748 C C . PHE B 1 93 ? -9.447 34.173 36.759 1.00 9.91 93 PHE B C 1
ATOM 1749 O O . PHE B 1 93 ? -8.797 34.581 35.795 1.00 10.56 93 PHE B O 1
ATOM 1757 N N . ASP B 1 94 ? -10.385 33.227 36.628 1.00 10.40 94 ASP B N 1
ATOM 1758 C CA . ASP B 1 94 ? -10.583 32.611 35.317 1.00 11.35 94 ASP B CA 1
ATOM 1759 C C . ASP B 1 94 ? -10.980 33.661 34.278 1.00 11.92 94 ASP B C 1
ATOM 1760 O O . ASP B 1 94 ? -10.454 33.656 33.160 1.00 12.13 94 ASP B O 1
ATOM 1765 N N . SER B 1 95 ? -11.859 34.594 34.651 1.00 11.18 95 SER B N 1
ATOM 1766 C CA . SER B 1 95 ? -12.298 35.657 33.746 1.00 13.16 95 SER B CA 1
ATOM 1767 C C . SER B 1 95 ? -11.181 36.650 33.455 1.00 12.84 95 SER B C 1
ATOM 1768 O O . SER B 1 95 ? -11.009 37.080 32.307 1.00 12.46 95 SER B O 1
ATOM 1771 N N . LEU B 1 96 ? -10.416 37.026 34.485 1.00 9.87 96 LEU B N 1
ATOM 1772 C CA . LEU B 1 96 ? -9.296 37.947 34.309 1.00 12.52 96 LEU B CA 1
ATOM 1773 C C . LEU B 1 96 ? -8.224 37.356 33.401 1.00 10.84 96 LEU B C 1
ATOM 1774 O O . LEU B 1 96 ? -7.669 38.059 32.541 1.00 11.94 96 LEU B O 1
ATOM 1779 N N . MET B 1 97 ? -7.907 36.070 33.589 1.00 10.36 97 MET B N 1
ATOM 1780 C CA . MET B 1 97 ? -6.937 35.396 32.727 1.00 9.33 97 MET B CA 1
ATOM 1781 C C . MET B 1 97 ? -7.432 35.345 31.288 1.00 10.14 97 MET B C 1
ATOM 1782 O O . MET B 1 97 ? -6.687 35.656 30.349 1.00 9.94 97 MET B O 1
ATOM 1787 N N . LYS B 1 98 ? -8.700 34.971 31.092 1.00 9.53 98 LYS B N 1
ATOM 1788 C CA . LYS B 1 98 ? -9.226 34.903 29.734 1.00 10.25 98 LYS B CA 1
ATOM 1789 C C . LYS B 1 98 ? -9.169 36.265 29.052 1.00 9.62 98 LYS B C 1
ATOM 1790 O O . LYS B 1 98 ? -8.778 36.369 27.888 1.00 9.22 98 LYS B O 1
ATOM 1796 N N . ALA B 1 99 ? -9.551 37.322 29.762 1.00 9.33 99 ALA B N 1
ATOM 1797 C CA . ALA B 1 99 ? -9.503 38.655 29.166 1.00 9.07 99 ALA B CA 1
ATOM 1798 C C . ALA B 1 99 ? -8.077 39.048 28.803 1.00 8.69 99 ALA B C 1
ATOM 1799 O O . ALA B 1 99 ? -7.851 39.691 27.774 1.00 10.20 99 ALA B O 1
ATOM 1801 N N . ALA B 1 100 ? -7.106 38.679 29.639 1.00 9.60 100 ALA B N 1
ATOM 1802 C CA . ALA B 1 100 ? -5.721 39.010 29.334 1.00 9.06 100 ALA B CA 1
ATOM 1803 C C . ALA B 1 100 ? -5.250 38.283 28.080 1.00 8.45 100 ALA B C 1
ATOM 1804 O O . ALA B 1 100 ? -4.531 38.867 27.252 1.00 10.69 100 ALA B O 1
ATOM 1806 N N . VAL B 1 101 ? -5.658 37.014 27.909 1.00 7.79 101 VAL B N 1
ATOM 1807 C CA . VAL B 1 101 ? -5.319 36.272 26.692 1.00 9.57 101 VAL B CA 1
ATOM 1808 C C . VAL B 1 101 ? -5.953 36.931 25.476 1.00 8.69 101 VAL B C 1
ATOM 1809 O O . VAL B 1 101 ? -5.300 37.123 24.443 1.00 8.47 101 VAL B O 1
ATOM 1813 N N . THR B 1 102 ? -7.221 37.326 25.589 1.00 9.29 102 THR B N 1
ATOM 1814 C CA . THR B 1 102 ? -7.913 37.955 24.465 1.00 8.50 102 THR B CA 1
ATOM 1815 C C . THR B 1 102 ? -7.221 39.242 24.020 1.00 9.47 102 THR B C 1
ATOM 1816 O O . THR B 1 102 ? -7.045 39.478 22.813 1.00 9.34 102 THR B O 1
ATOM 1820 N N . LYS B 1 103 ? -6.818 40.081 24.974 1.00 8.74 103 LYS B N 1
ATOM 1821 C CA . LYS B 1 103 ? -6.121 41.318 24.635 1.00 9.68 103 LYS B CA 1
ATOM 1822 C C . LYS B 1 103 ? -4.780 41.035 23.962 1.00 9.70 103 LYS B C 1
ATOM 1823 O O . LYS B 1 103 ? -4.430 41.663 22.950 1.00 10.60 103 LYS B O 1
ATOM 1829 N N . PHE B 1 104 ? -4.019 40.086 24.508 1.00 9.27 104 PHE B N 1
ATOM 1830 C CA . PHE B 1 104 ? -2.737 39.718 23.915 1.00 11.49 104 PHE B CA 1
ATOM 1831 C C . PHE B 1 104 ? -2.918 39.204 22.485 1.00 10.32 104 PHE B C 1
ATOM 1832 O O . PHE B 1 104 ? -2.211 39.635 21.568 1.00 11.31 104 PHE B O 1
ATOM 1840 N N . LYS B 1 105 ? -3.883 38.307 22.270 1.00 9.88 105 LYS B N 1
ATOM 1841 C CA . LYS B 1 105 ? -4.135 37.805 20.922 1.00 9.79 105 LYS B CA 1
ATOM 1842 C C . LYS B 1 105 ? -4.459 38.941 19.961 1.00 9.81 105 LYS B C 1
ATOM 1843 O O . LYS B 1 105 ? -4.060 38.905 18.789 1.00 11.36 105 LYS B O 1
ATOM 1849 N N . SER B 1 106 ? -5.217 39.935 20.427 1.00 9.23 106 SER B N 1
ATOM 1850 C CA . SER B 1 106 ? -5.584 41.058 19.567 1.00 11.58 106 SER B CA 1
ATOM 1851 C C . SER B 1 106 ? -4.354 41.847 19.144 1.00 12.11 106 SER B C 1
ATOM 1852 O O . SER B 1 106 ? -4.162 42.123 17.954 1.00 13.86 106 SER B O 1
ATOM 1855 N N . SER B 1 107 ? -3.476 42.163 20.098 1.00 12.01 107 SER B N 1
ATOM 1856 C CA . SER B 1 107 ? -2.283 42.949 19.776 1.00 11.79 107 SER B CA 1
ATOM 1857 C C . SER B 1 107 ? -1.307 42.150 18.929 1.00 13.96 107 SER B C 1
ATOM 1858 O O . SER B 1 107 ? -0.650 42.708 18.040 1.00 13.26 107 SER B O 1
ATOM 1861 N N . SER B 1 108 ? -1.182 40.849 19.202 1.00 13.10 108 SER B N 1
ATOM 1862 C CA . SER B 1 108 ? -0.312 39.991 18.401 1.00 11.38 108 SER B CA 1
ATOM 1863 C C . SER B 1 108 ? -0.788 39.911 16.960 1.00 13.90 108 SER B C 1
ATOM 1864 O O . SER B 1 108 ? 0.020 39.973 16.025 1.00 13.58 108 SER B O 1
ATOM 1867 N N . GLN B 1 109 ? -2.101 39.783 16.753 1.00 12.54 109 GLN B N 1
ATOM 1868 C CA . GLN B 1 109 ? -2.583 39.737 15.378 1.00 14.53 109 GLN B CA 1
ATOM 1869 C C . GLN B 1 109 ? -2.329 41.059 14.671 1.00 14.48 109 GLN B C 1
ATOM 1870 O O . GLN B 1 109 ? -1.970 41.079 13.486 1.00 15.20 109 GLN B O 1
ATOM 1876 N N . ASN B 1 110 ? -2.507 42.171 15.380 1.00 11.97 110 ASN B N 1
ATOM 1877 C CA . ASN B 1 110 ? -2.221 43.468 14.788 1.00 14.88 110 ASN B CA 1
ATOM 1878 C C . ASN B 1 110 ? -0.755 43.575 14.407 1.00 15.32 110 ASN B C 1
ATOM 1879 O O . ASN B 1 110 ? -0.419 44.091 13.333 1.00 15.46 110 ASN B O 1
ATOM 1884 N N . LEU B 1 111 ? 0.133 43.047 15.254 1.00 13.03 111 LEU B N 1
ATOM 1885 C CA . LEU B 1 111 ? 1.555 43.076 14.935 1.00 14.64 111 LEU B CA 1
ATOM 1886 C C . LEU B 1 111 ? 1.846 42.284 13.673 1.00 17.20 111 LEU B C 1
ATOM 1887 O O . LEU B 1 111 ? 2.663 42.706 12.847 1.00 15.59 111 LEU B O 1
ATOM 1892 N N . GLY B 1 112 ? 1.182 41.137 13.500 1.00 16.19 112 GLY B N 1
ATOM 1893 C CA . GLY B 1 112 ? 1.355 40.382 12.268 1.00 19.13 112 GLY B CA 1
ATOM 1894 C C . GLY B 1 112 ? 0.956 41.176 11.041 1.00 21.05 112 GLY B C 1
ATOM 1895 O O . GLY B 1 112 ? 1.662 41.170 10.029 1.00 22.25 112 GLY B O 1
ATOM 1896 N N . ARG B 1 113 ? -0.159 41.903 11.121 1.00 18.57 113 ARG B N 1
ATOM 1897 C CA . ARG B 1 113 ? -0.583 42.720 9.988 1.00 19.80 113 ARG B CA 1
ATOM 1898 C C . ARG B 1 113 ? 0.418 43.835 9.719 1.00 22.90 113 ARG B C 1
ATOM 1899 O O . ARG B 1 113 ? 0.808 44.071 8.568 1.00 20.47 113 ARG B O 1
ATOM 1907 N N . ILE B 1 114 ? 0.858 44.522 10.773 1.00 18.38 114 ILE B N 1
ATOM 1908 C CA . ILE B 1 114 ? 1.811 45.613 10.603 1.00 18.59 114 ILE B CA 1
ATOM 1909 C C . ILE B 1 114 ? 3.119 45.089 10.026 1.00 20.79 114 ILE B C 1
ATOM 1910 O O . ILE B 1 114 ? 3.709 45.704 9.127 1.00 19.94 114 ILE B 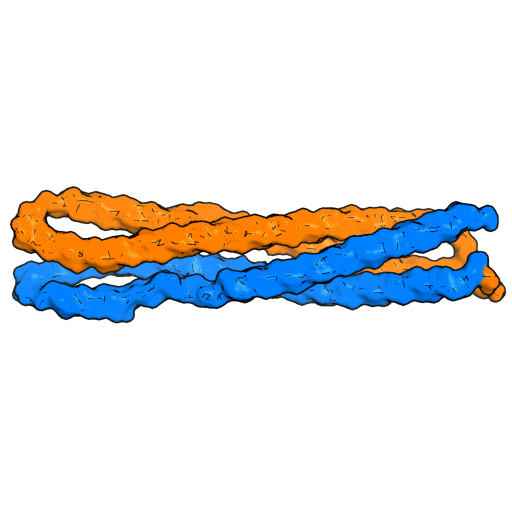O 1
ATOM 1915 N N . SER B 1 115 ? 3.584 43.935 10.514 1.00 18.85 115 SER B N 1
ATOM 1916 C CA . SER B 1 115 ? 4.858 43.396 10.049 1.00 19.97 115 SER B CA 1
ATOM 1917 C C . SER B 1 115 ? 4.805 43.048 8.566 1.00 22.95 115 SER B C 1
ATOM 1918 O O . SER B 1 115 ? 5.789 43.243 7.844 1.00 22.80 115 SER B O 1
ATOM 1921 N N . GLY B 1 116 ? 3.667 42.538 8.093 1.00 22.11 116 GLY B N 1
ATOM 1922 C CA . GLY B 1 116 ? 3.508 42.314 6.665 1.00 26.68 116 GLY B CA 1
ATOM 1923 C C . GLY B 1 116 ? 3.584 43.601 5.867 1.00 24.34 116 GLY B C 1
ATOM 1924 O O . GLY B 1 116 ? 4.215 43.652 4.807 1.00 24.27 116 GLY B O 1
ATOM 1925 N N . GLU B 1 117 ? 2.952 44.661 6.369 1.00 22.64 117 GLU B N 1
ATOM 1926 C CA . GLU B 1 117 ? 3.005 45.951 5.693 1.00 23.48 117 GLU B CA 1
ATOM 1927 C C . GLU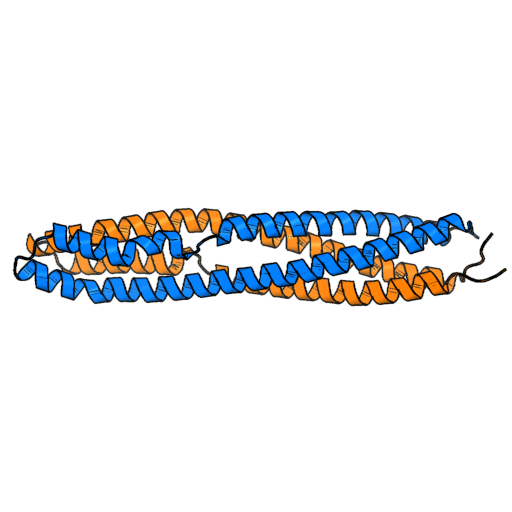 B 1 117 ? 4.410 46.541 5.736 1.00 26.60 117 GLU B C 1
ATOM 1928 O O . GLU B 1 117 ? 4.865 47.145 4.757 1.00 25.45 117 GLU B O 1
ATOM 1934 N N . LEU B 1 118 ? 5.104 46.396 6.869 1.00 22.34 118 LEU B N 1
ATOM 1935 C CA . LEU B 1 118 ? 6.483 46.870 6.964 1.00 20.91 118 LEU B CA 1
ATOM 1936 C C . LEU B 1 118 ? 7.375 46.172 5.951 1.00 24.22 118 LEU B C 1
ATOM 1937 O O . LEU B 1 118 ? 8.243 46.805 5.337 1.00 26.88 118 LEU B O 1
ATOM 1942 N N . GLN B 1 119 ? 7.188 44.863 5.775 1.00 24.42 119 GLN B N 1
ATOM 1943 C CA . GLN B 1 119 ? 8.048 44.111 4.869 1.00 24.43 119 GLN B CA 1
ATOM 1944 C C . GLN B 1 119 ? 7.922 44.639 3.449 1.00 25.83 119 GLN B C 1
ATOM 1945 O O . GLN B 1 119 ? 8.925 44.944 2.793 1.00 24.26 119 GLN B O 1
ATOM 1951 N N . GLU B 1 120 ? 6.689 44.794 2.969 1.00 27.34 120 GLU B N 1
ATOM 1952 C CA . GLU B 1 120 ? 6.502 45.316 1.622 1.00 27.77 120 GLU B CA 1
ATOM 1953 C C . GLU B 1 120 ? 6.877 46.790 1.552 1.00 29.34 120 GLU B C 1
ATOM 1954 O O . GLU B 1 120 ? 7.457 47.241 0.559 1.00 26.07 120 GLU B O 1
ATOM 1960 N N . GLY B 1 121 ? 6.579 47.549 2.609 1.00 25.48 121 GLY B N 1
ATOM 1961 C CA . GLY B 1 121 ? 6.882 48.972 2.597 1.00 22.24 121 GLY B CA 1
ATOM 1962 C C . GLY B 1 121 ? 8.368 49.263 2.511 1.00 26.14 121 GLY B C 1
ATOM 1963 O O . GLY B 1 121 ? 8.803 50.121 1.738 1.00 25.54 121 GLY B O 1
ATOM 1964 N N . VAL B 1 122 ? 9.171 48.563 3.313 1.00 21.53 122 VAL B N 1
ATOM 1965 C CA . VAL B 1 122 ? 10.605 48.826 3.313 1.00 20.12 122 VAL B CA 1
ATOM 1966 C C . VAL B 1 122 ? 11.246 48.317 2.029 1.00 24.87 122 VAL B C 1
ATOM 1967 O O . VAL B 1 122 ? 12.208 48.915 1.529 1.00 24.00 122 VAL B O 1
ATOM 1971 N N . MET B 1 123 ? 10.700 47.255 1.434 1.00 22.17 123 MET B N 1
ATOM 1972 C CA . MET B 1 123 ? 11.336 46.721 0.234 1.00 25.48 123 MET B CA 1
ATOM 1973 C C . MET B 1 123 ? 11.083 47.621 -0.963 1.00 23.68 123 MET B C 1
ATOM 1974 O O . MET B 1 123 ? 11.970 47.810 -1.804 1.00 24.47 123 MET B O 1
ATOM 1979 N N . LYS B 1 124 ? 9.920 48.259 -1.001 1.00 24.94 124 LYS B N 1
ATOM 1980 C CA . LYS B 1 124 ? 9.529 49.099 -2.124 1.00 27.32 124 LYS B CA 1
ATOM 1981 C C . LYS B 1 124 ? 10.121 50.501 -2.086 1.00 28.70 124 LYS B C 1
ATOM 1982 O O . LYS B 1 124 ? 10.063 51.195 -3.107 1.00 31.07 124 LYS B O 1
ATOM 1988 N N . ILE B 1 125 ? 10.669 50.952 -0.954 1.00 22.50 125 ILE B N 1
ATOM 1989 C CA . ILE B 1 125 ? 11.327 52.255 -0.976 1.00 25.64 125 ILE B CA 1
ATOM 1990 C C . ILE B 1 125 ? 12.609 52.199 -1.797 1.00 23.94 125 ILE B C 1
ATOM 1991 O O . ILE B 1 125 ? 13.066 53.231 -2.299 1.00 30.16 125 ILE B O 1
ATOM 1996 N N . ARG B 1 126 ? 13.224 51.021 -1.924 1.00 21.20 126 ARG B N 1
ATOM 1997 C CA . ARG B 1 126 ? 14.480 50.872 -2.662 1.00 25.29 126 ARG B CA 1
ATOM 1998 C C . ARG B 1 126 ? 14.273 51.117 -4.152 1.00 26.07 126 ARG B C 1
ATOM 1999 O O . ARG B 1 126 ? 13.560 50.367 -4.827 1.00 23.27 126 ARG B O 1
ATOM 2007 N N . MET B 1 127 ? 14.871 52.185 -4.660 1.00 25.74 127 MET B N 1
ATOM 2008 C CA . MET B 1 127 ? 14.831 52.501 -6.077 1.00 24.72 127 MET B CA 1
ATOM 2009 C C . MET B 1 127 ? 16.248 52.526 -6.630 1.00 24.10 127 MET B C 1
ATOM 2010 O O . MET B 1 127 ? 17.212 52.782 -5.905 1.00 26.78 127 MET B O 1
ATOM 2015 N N . VAL B 1 128 ? 16.364 52.239 -7.920 1.00 21.91 128 VAL B N 1
ATOM 2016 C CA . VAL B 1 128 ? 17.596 52.465 -8.671 1.00 21.41 128 VAL B CA 1
ATOM 2017 C C . VAL B 1 128 ? 17.488 53.844 -9.310 1.00 21.05 128 VAL B C 1
ATOM 2018 O O . VAL B 1 128 ? 16.378 54.394 -9.370 1.00 21.64 128 VAL B O 1
ATOM 2022 N N . PRO B 1 129 ? 18.600 54.477 -9.735 1.00 21.35 129 PRO B N 1
ATOM 2023 C CA . PRO B 1 129 ? 19.998 54.021 -9.693 1.00 22.10 129 PRO B CA 1
ATOM 2024 C C . PRO B 1 129 ? 20.634 54.078 -8.308 1.00 29.78 129 PRO B C 1
ATOM 2025 O O . PRO B 1 129 ? 21.682 53.446 -8.144 1.00 31.76 129 PRO B O 1
#

Sequence (253 aa):
VDANRIDYLLNLVSETVITKASLNQSTIEFAELYDKFQNSSTIYKDKTRRLLDKMPEYLEKIQQGYDINSIKQDVLNEYSSLLEVFGDFDSLMKAAVTKFKSSSQNLGRISGELQEGVMKIRMVPILRVDANRIDYLLNLVSETVITKASLNQSTIEFAELYDKFQNSSTIYKDKTRRLLDKMPEYLEKIQQGYDINSIKQDVLNEYSSLLEVFGDFDSLMKAAVTKFKSSSQNLGRISGELQEGVMKIRMVP

Organism: Treponema denticola (NCBI:txid158)

Nearest PDB structures (foldseek):
  6y1y-assembly1_A  TM=1.008E+00  e=1.297E-16  Treponema denticola
  5xg2-assembly1_A  TM=7.321E-01  e=6.167E-01  Pyrococcus yayanosii CH1
  1jch-assembly1_A  TM=4.529E-01  e=3.032E+00  Escherichia coli str. K-12 substr. W3110
  5xg2-assembly1_A  TM=4.874E-01  e=8.676E-02  Pyrococcus yayanosii CH1
  2b5u-assembly2_C  TM=4.251E-01  e=5.894E-01  Escherichia coli

InterPro domains:
  IPR002545 CheW-like domain [PF01584] (654-783)
  IPR002545 CheW-like domain [PS50851] (652-787)
  IPR002545 CheW-like domain [SM00260] (642-782)
  IPR003594 Histidine kinase/HSP90-like ATPase domain [PF02518] (513-649)
  IPR003594 Histidine kinase/HSP90-like ATPase domain [SM00387] (509-650)
  IPR004105 Histidine kinase CheA-like, homodimeric domain [PF02895] (340-385)
  IPR004105 Histidine kinase CheA-like, homodimeric domain [SM01231] (339-464)
  IPR004358 Signal transduction histidine kinase-related protein, C-terminal [PR00344] (554-568)
  IPR004358 Signal transduction histidine kinase-related protein, C-terminal [PR00344] (594-604)
  IPR004358 Signal transduction histidine kinase-related protein, C-terminal [PR00344] (610-628)
  IPR004358 Signal transduction histidine kinase-related protein, C-terminal [PR00344] (634-647)
  IPR005467 Histidine kinase domain [PS50109] (413-650)
  IPR008207 Signal transduction histidine kinase, phosphotransfer (Hpt) domain [PF01627] (11-100)
  IPR008207 Signal transduction histidine kinase, phosphotransfer (Hpt) domain [PS50894] (5-109)
  IPR008207 Signal transduction histidine kinase, phosphotransfer (Hpt) domain [SM00073] (9-106)
  IPR008207 Signal transduction histidine kinase, phosphotransfer (Hpt) domain [cd00088] (10-107)
  IPR010808 Chemotaxis protein CheA, P2 response regulator-binding [PF07194] (192-263)
  IPR035891 CheY-binding domain of CheA [SSF55052] (188-263)
  IPR036061 CheW-like domain superfamily [SSF50341] (649-782)
  IPR036641 HPT domain superfamily [G3DSA:1.20.120.160] (6-145)

Solvent-accessible surface area: 13570 Å² total; per-residue (Å²): 41,57,28,108,143,0,69,95,2,34,91,0,2,58,59,0,32,120,7,63,52,36,0,76,95,0,8,87,45,0,20,103,10,33,74,70,2,47,88,9,3,82,97,0,74,48,45,0,100,134,0,23,100,77,21,80,78,8,26,102,72,15,104,144,63,97,76,40,100,30,0,78,126,46,0,68,125,83,11,39,72,3,41,111,30,11,41,90,0,46,63,89,0,120,64,4,11,78,64,0,100,72,16,0,103,51,0,18,120,0,4,38,70,0,72,108,23,0,89,113,13,116,129,77,177,161,31,35,31,48,69,120,123,3,55,108,0,34,103,3,2,53,61,0,51,115,7,39,55,33,0,42,93,0,7,72,49,0,36,109,12,38,80,92,4,62,104,6,11,87,80,1,71,59,39,1,127,82,2,7,77,42,0,5,80,31,0,69,56,24,85,116,64,114,97,87,95,56,8,128,110,47,5,77,93,20,36,50,48,0,43,130,22,7,51,102,2,33,72,96,0,111,60,0,7,84,90,0,95,74,14,8,146,55,0,22,112,0,2,36,64,0,77,108,11,1,77,118,0,99,81,139,162

Secondary structure (DSSP, 8-state):
--HHHHHHHHHHHHHHHHHHHHHHHHHHHHHHHHHHHHHHHHHHHHHHHHHHHHHHHHHHHHHTT--HHHHHHHHHHHHGGGGGTTTTHHHHHHHHHHHHHHHHHHHHHHHHHHHHHHHHHTT--/--B--HHHHHHHHHHHHHHHHHHHHHHHHHHHHHHHHHHHHHHHHHHHHHHHHHHHHHHHHHHHHHTT--HHHHHHHHHHHHHHHHTTTTTHHHHHHHHHHHHHHHHHHHHHHHHHHHHHHHHH-B--

B-factor: mean 19.15, std 9.63, range [5.8, 61.07]

Foldseek 3Di:
DDPVLVVVLVVLVVLVVVLVVLLVVLVVLVVVLVVLVVVLVVVLVVVVVVVVVCVVVVVVCVVVVDDVVVVVVVCCVPCVCNVCSSPCSPVSVVVSVVSNVVSVVVNVVSVVVNVVSVVVVVVDD/DWAFDPVLVVVLVVLVVLVVVLVVLLVVLVVLVVVLVVLCVVLVVVLVVLVVVLVVVPVVLVVVVVVPPDVVVSVVVSVVSVVCNVCSSPCSVVSVVVSVVSNVVSVVSNVVSVVVSVVSVVVRTDDD